Protein AF-A0A1T1BR59-F1 (afdb_monomer)

Secondary structure (DSSP, 8-state):
---------------------------TT----------EESSHHHHHHHHHHHHHHHHHHHHHHHHHHHHHHHHH-S-S-SS---HHHHHHHHHHHHHHHHHHHHHHHHHHHHHHHHHT--BHHHHHHHHHHHHHH-HHHHHHHHHHTTTTEEE-TTT--EEESS-TTGGGTSBTTSEEEETTEEEEHHHHTTS--S--SEEEEEEEEEEEEEEETTEEEEEEEEEEEEE-TT--EEEEEEEEEEEEE--TT-S--EE--EEEEEPTT-EEEEEETTS-TTS--SEEEE---EEESEEEEEEEEESS-EEEEEEEEEEEEEEEETTEEEEEEEEEEEE-

Foldseek 3Di:
DDDDDDDDDDDDDDDDDDDDDDDDDPDVPPPPPPPQDAAAAQAVVRLLVVLVVLVVLLVVQQVVLLVVLVVVLVVLALPADQDCPDPVSVVVVVVQQLVSLLSSLVSSLVSLVVSCVVVVHDFPLSLLSNLLSCLSHPPVVSVVSCVLQVVQWDADPAQLGIDGPAASSSSSRQTSVQWHHYSNDIDNPVPPVVDDDFDFQWDHWPQKDKHWQWDDAFKTKMKIKTWIWGAHRVRQIKIKIKIKMAMWGGDPPDSRIHQAKKWKFWDPQFWWAKDAPPDDLPDGGPDIDHDDTDITRMDMDMDDIGSGDIHTFWTWTFIKIWDRGSSHIDIDTGTDTDGD

pLDDT: mean 80.27, std 20.24, range [25.56, 98.06]

Solvent-accessible surface area (backbone atoms only — not comparable to full-atom values): 19160 Å² total; per-residue (Å²): 137,82,91,80,83,90,82,91,87,76,87,84,81,83,74,88,77,86,84,80,88,83,84,90,75,92,58,99,76,69,75,69,84,65,71,84,56,62,52,75,23,85,35,71,67,59,41,52,55,49,39,53,50,53,54,49,54,52,51,53,50,52,49,52,48,50,51,56,46,51,56,54,38,60,74,58,39,85,74,43,79,77,69,89,84,49,73,68,59,49,53,54,50,54,51,29,32,50,51,39,50,25,53,52,29,50,50,49,44,51,52,53,53,50,50,28,59,75,67,66,41,61,22,39,36,56,50,28,53,43,33,44,28,20,52,59,66,40,50,67,61,22,50,53,53,48,63,75,41,44,93,52,43,42,66,42,89,88,68,41,42,54,37,51,78,52,52,76,62,62,22,58,55,22,18,79,86,48,35,28,28,46,64,88,39,79,45,51,62,90,74,48,81,85,62,90,78,88,67,50,57,67,70,41,79,45,66,73,46,67,51,80,61,41,65,48,92,40,38,38,34,32,38,36,31,27,28,38,37,27,27,45,94,88,60,51,61,33,29,30,41,37,23,35,38,37,31,32,38,40,53,86,90,55,76,58,40,28,82,29,67,31,41,39,48,47,45,90,87,19,25,42,25,27,33,51,84,88,61,69,97,82,61,80,56,79,45,71,45,53,55,60,57,45,72,38,40,57,41,74,36,74,45,78,80,33,74,67,73,60,33,60,46,28,36,34,43,36,36,39,41,37,35,63,34,56,18,35,67,47,66,34,80,33,83,46,76,52,76,103

Structure (mmCIF, N/CA/C/O backbone):
data_AF-A0A1T1BR59-F1
#
_entry.id   AF-A0A1T1BR59-F1
#
loop_
_atom_site.group_PDB
_atom_site.id
_atom_site.type_symbol
_atom_site.label_atom_id
_atom_site.label_alt_id
_atom_site.label_comp_id
_atom_site.label_asym_id
_atom_site.label_entity_id
_atom_site.label_seq_id
_atom_site.pdbx_PDB_ins_code
_atom_site.Cartn_x
_atom_site.Cartn_y
_atom_site.Cartn_z
_atom_site.occupancy
_atom_site.B_iso_or_equiv
_atom_site.auth_seq_id
_atom_site.auth_comp_id
_atom_site.auth_asym_id
_atom_site.auth_atom_id
_atom_site.pdbx_PDB_model_num
ATOM 1 N N . MET A 1 1 ? 18.717 69.150 10.159 1.00 39.97 1 MET A N 1
ATOM 2 C CA . MET A 1 1 ? 19.453 68.156 9.345 1.00 39.97 1 MET A CA 1
ATOM 3 C C . MET A 1 1 ? 18.678 66.847 9.413 1.00 39.97 1 MET A C 1
ATOM 5 O O . MET A 1 1 ? 18.430 66.369 10.510 1.00 39.97 1 MET A O 1
ATOM 9 N N . LYS A 1 2 ? 18.131 66.388 8.283 1.00 33.19 2 LYS A N 1
ATOM 10 C CA . LYS A 1 2 ? 17.079 65.360 8.214 1.00 33.19 2 LYS A CA 1
ATOM 11 C C . LYS A 1 2 ? 17.674 63.948 8.140 1.00 33.19 2 LYS A C 1
ATOM 13 O O . LYS A 1 2 ? 18.582 63.715 7.349 1.00 33.19 2 LYS A O 1
ATOM 18 N N . MET A 1 3 ? 17.110 63.028 8.926 1.00 35.44 3 MET A N 1
ATOM 19 C CA . MET A 1 3 ? 17.320 61.579 8.827 1.00 35.44 3 MET A CA 1
ATOM 20 C C . MET A 1 3 ? 17.025 61.067 7.408 1.00 35.44 3 MET A C 1
ATOM 22 O O . MET A 1 3 ? 15.999 61.420 6.825 1.00 35.44 3 MET A O 1
ATOM 26 N N . LYS A 1 4 ? 17.872 60.166 6.897 1.00 35.19 4 LYS A N 1
ATOM 27 C CA . LYS A 1 4 ? 17.533 59.241 5.809 1.00 35.19 4 LYS A CA 1
ATOM 28 C C . LYS A 1 4 ? 17.710 57.810 6.322 1.00 35.19 4 LYS A C 1
ATOM 30 O O . LYS A 1 4 ? 18.756 57.460 6.854 1.00 35.19 4 LYS A O 1
ATOM 35 N N . LYS A 1 5 ? 16.629 57.040 6.219 1.00 36.94 5 LYS A N 1
ATOM 36 C CA . LYS A 1 5 ? 16.535 55.600 6.488 1.00 36.94 5 LYS A CA 1
ATOM 37 C C . LYS A 1 5 ? 17.082 54.800 5.291 1.00 36.94 5 LYS A C 1
ATOM 39 O O . LYS A 1 5 ? 17.192 55.377 4.210 1.00 36.94 5 LYS A O 1
ATOM 44 N N . ILE A 1 6 ? 17.208 53.474 5.505 1.00 45.09 6 ILE A N 1
ATOM 45 C CA . ILE A 1 6 ? 17.083 52.363 4.522 1.00 45.09 6 ILE A CA 1
ATOM 46 C C . ILE A 1 6 ? 18.374 51.993 3.749 1.00 45.09 6 ILE A C 1
ATOM 48 O O . ILE A 1 6 ? 19.018 52.880 3.212 1.00 45.09 6 ILE A O 1
ATOM 52 N N . TYR A 1 7 ? 18.827 50.732 3.601 1.00 37.78 7 TYR A N 1
ATOM 53 C CA . TYR A 1 7 ? 18.413 49.380 4.044 1.00 37.78 7 TYR A CA 1
ATOM 54 C C . TYR A 1 7 ? 19.692 48.539 4.265 1.00 37.78 7 TYR A C 1
ATOM 56 O O . TYR A 1 7 ? 20.631 48.633 3.477 1.00 37.78 7 TYR A O 1
ATOM 64 N N . PHE A 1 8 ? 19.721 47.704 5.309 1.00 34.00 8 PHE A N 1
ATOM 65 C CA . PHE A 1 8 ? 20.799 46.743 5.564 1.00 34.00 8 PHE A CA 1
ATOM 66 C C . PHE A 1 8 ? 20.474 45.431 4.838 1.00 34.00 8 PHE A C 1
ATOM 68 O O . PHE A 1 8 ? 19.495 44.760 5.160 1.00 34.00 8 PHE A O 1
ATOM 75 N N . LEU A 1 9 ? 21.287 45.100 3.839 1.00 37.78 9 LEU A N 1
ATOM 76 C CA . LEU A 1 9 ? 21.326 43.808 3.167 1.00 37.78 9 LEU A CA 1
ATOM 77 C C . LEU A 1 9 ? 22.326 42.937 3.941 1.00 37.78 9 LEU A C 1
ATOM 79 O O . LEU A 1 9 ? 23.514 43.249 3.956 1.00 37.78 9 LEU A O 1
ATOM 83 N N . ALA A 1 10 ? 21.869 41.870 4.593 1.00 38.62 10 ALA A N 1
ATOM 84 C CA . ALA A 1 10 ? 22.762 40.849 5.135 1.00 38.62 10 ALA A CA 1
ATOM 85 C C . ALA A 1 10 ? 22.133 39.466 4.948 1.00 38.62 10 ALA A C 1
ATOM 87 O O . ALA A 1 10 ? 21.192 39.073 5.633 1.00 38.62 10 ALA A O 1
ATOM 88 N N . ILE A 1 11 ? 22.672 38.774 3.950 1.00 39.88 11 ILE A N 1
ATOM 89 C CA . ILE A 1 11 ? 22.454 37.373 3.613 1.00 39.88 11 ILE A CA 1
ATOM 90 C C . ILE A 1 11 ? 22.945 36.526 4.792 1.00 39.88 11 ILE A C 1
ATOM 92 O O . ILE A 1 11 ? 24.128 36.553 5.131 1.00 39.88 11 ILE A O 1
ATOM 96 N N . LEU A 1 12 ? 22.034 35.786 5.425 1.00 33.47 12 LEU A N 1
ATOM 97 C CA . LEU A 1 12 ? 22.367 34.821 6.467 1.00 33.47 12 LEU A CA 1
ATOM 98 C C . LEU A 1 12 ? 22.807 33.505 5.801 1.00 33.47 12 LEU A C 1
ATOM 100 O O . LEU A 1 12 ? 21.988 32.657 5.455 1.00 33.47 12 LEU A O 1
ATOM 104 N N . CYS A 1 13 ? 24.115 33.343 5.609 1.00 33.88 13 CYS A N 1
ATOM 105 C CA . CYS A 1 13 ? 24.731 32.038 5.383 1.00 33.88 13 CYS A CA 1
ATOM 106 C C . CYS A 1 13 ? 24.831 31.310 6.731 1.00 33.88 13 CYS A C 1
ATOM 108 O O . CYS A 1 13 ? 25.725 31.607 7.521 1.00 33.88 13 CYS A O 1
ATOM 110 N N . ILE A 1 14 ? 23.940 30.352 7.002 1.00 39.75 14 ILE A N 1
ATOM 111 C CA . ILE A 1 14 ? 24.142 29.397 8.101 1.00 39.75 14 ILE A CA 1
ATOM 112 C C . ILE A 1 14 ? 24.992 28.248 7.562 1.00 39.75 14 ILE A C 1
ATOM 114 O O . ILE A 1 14 ? 24.507 27.345 6.883 1.00 39.75 14 ILE A O 1
ATOM 118 N N . VAL A 1 15 ? 26.286 28.321 7.861 1.00 32.81 15 VAL A N 1
ATOM 119 C CA . VAL A 1 15 ? 27.227 27.206 7.759 1.00 32.81 15 VAL A CA 1
ATOM 120 C C . VAL A 1 15 ? 27.011 26.307 8.975 1.00 32.81 15 VAL A C 1
ATOM 122 O O . VAL A 1 15 ? 27.141 26.752 10.113 1.00 32.81 15 VAL A O 1
ATOM 125 N N . PHE A 1 16 ? 26.695 25.036 8.728 1.00 32.84 16 PHE A N 1
ATOM 126 C CA . PHE A 1 16 ? 26.736 23.976 9.730 1.00 32.84 16 PHE A CA 1
ATOM 127 C C . PHE A 1 16 ? 28.189 23.737 10.155 1.00 32.84 16 PHE A C 1
ATOM 129 O O . PHE A 1 16 ? 28.946 23.052 9.466 1.00 32.84 16 PHE A O 1
ATOM 136 N N . THR A 1 17 ? 28.592 24.293 11.296 1.00 34.34 17 THR A N 1
ATOM 137 C CA . THR A 1 17 ? 29.817 23.872 11.977 1.00 34.34 17 THR A CA 1
ATOM 138 C C . THR A 1 17 ? 29.525 22.677 12.873 1.00 34.34 17 THR A C 1
ATOM 140 O O . THR A 1 17 ? 28.825 22.776 13.878 1.00 34.34 17 THR A O 1
ATOM 143 N N . SER A 1 18 ? 30.099 21.555 12.451 1.00 26.77 18 SER A N 1
ATOM 144 C CA . SER A 1 18 ? 30.461 20.371 13.222 1.00 26.77 18 SER A CA 1
ATOM 145 C C . SER A 1 18 ? 30.871 20.682 14.671 1.00 26.77 18 SER A C 1
ATOM 147 O O . SER A 1 18 ? 31.818 21.436 14.892 1.00 26.77 18 SER A O 1
ATOM 149 N N . CYS A 1 19 ? 30.214 20.033 15.635 1.00 31.27 19 CYS A N 1
ATOM 150 C CA . CYS A 1 19 ? 30.798 19.723 16.937 1.00 31.27 19 CYS A CA 1
ATOM 151 C C . CYS A 1 19 ? 30.989 18.206 17.000 1.00 31.27 19 CYS A C 1
ATOM 153 O O . CYS A 1 19 ? 30.027 17.439 16.983 1.00 31.27 19 CYS A O 1
ATOM 155 N N . SER A 1 20 ? 32.251 17.791 17.013 1.00 33.50 20 SER A N 1
ATOM 156 C CA . SER A 1 20 ? 32.693 16.414 17.189 1.00 33.50 20 SER A CA 1
ATOM 157 C C . SER A 1 20 ? 33.068 16.150 18.649 1.00 33.50 20 SER A C 1
ATOM 159 O O . SER A 1 20 ? 33.779 16.983 19.213 1.00 33.50 20 SER A O 1
ATOM 161 N N . LYS A 1 21 ? 32.743 14.933 19.124 1.00 29.81 21 LYS A N 1
ATOM 162 C CA . LYS A 1 21 ? 33.269 14.210 20.309 1.00 29.81 21 LYS A CA 1
ATOM 163 C C . LYS A 1 21 ? 32.813 14.721 21.676 1.00 29.81 21 LYS A C 1
ATOM 165 O O . LYS A 1 21 ? 32.764 15.919 21.895 1.00 29.81 21 LYS A O 1
ATOM 170 N N . ASP A 1 22 ? 32.548 13.901 22.682 1.00 26.69 22 ASP A N 1
ATOM 171 C CA . ASP A 1 22 ? 32.377 12.454 22.862 1.00 26.69 22 ASP A CA 1
ATOM 172 C C . ASP A 1 22 ? 31.652 12.361 24.217 1.00 26.69 22 ASP A C 1
ATOM 174 O O . ASP A 1 22 ? 32.077 13.019 25.160 1.00 26.69 22 ASP A O 1
ATOM 178 N N . ASP A 1 23 ? 30.591 11.566 24.324 1.00 25.56 23 ASP A N 1
ATOM 179 C CA . ASP A 1 23 ? 30.294 10.846 25.565 1.00 25.56 23 ASP A CA 1
ATOM 180 C C . ASP A 1 23 ? 29.610 9.539 25.178 1.00 25.56 23 ASP A C 1
ATOM 182 O O . ASP A 1 23 ? 28.406 9.417 24.947 1.00 25.56 23 ASP A O 1
ATOM 186 N N . SER A 1 24 ? 30.474 8.552 24.996 1.00 32.16 24 SER A N 1
ATOM 187 C CA . SER A 1 24 ? 30.145 7.167 24.753 1.00 32.16 24 SER A CA 1
ATOM 188 C C . SER A 1 24 ? 29.432 6.566 25.965 1.00 32.16 24 SER A C 1
ATOM 190 O O . SER A 1 24 ? 30.063 6.234 26.966 1.00 32.16 24 SER A O 1
ATOM 192 N N . SER A 1 25 ? 28.137 6.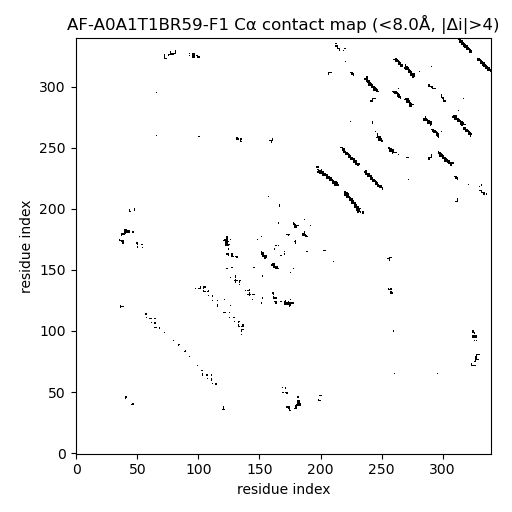307 25.822 1.00 26.69 25 SER A N 1
ATOM 193 C CA . SER A 1 25 ? 27.535 5.075 26.337 1.00 26.69 25 SER A CA 1
ATOM 194 C C . SER A 1 25 ? 26.520 4.572 25.311 1.00 26.69 25 SER A C 1
ATOM 196 O O . SER A 1 25 ? 25.348 4.931 25.299 1.00 26.69 25 SER A O 1
ATOM 198 N N . ASN A 1 26 ? 27.020 3.767 24.372 1.00 34.09 26 ASN A N 1
ATOM 199 C CA . ASN A 1 26 ? 26.175 2.939 23.524 1.00 34.09 26 ASN A CA 1
ATOM 200 C C . ASN A 1 26 ? 25.602 1.819 24.392 1.00 34.09 26 ASN A C 1
ATOM 202 O O . ASN A 1 26 ? 26.231 0.773 24.547 1.00 34.09 26 ASN A O 1
ATOM 206 N N . ASP A 1 27 ? 24.416 2.048 24.943 1.00 26.33 27 ASP A N 1
ATOM 207 C CA . ASP A 1 27 ? 23.541 0.974 25.394 1.00 26.33 27 ASP A CA 1
ATOM 208 C C . ASP A 1 27 ? 22.508 0.708 24.279 1.00 26.33 27 ASP A C 1
ATOM 210 O O . ASP A 1 27 ? 21.669 1.573 24.003 1.00 26.33 27 ASP A O 1
ATOM 214 N N . PRO A 1 28 ? 22.554 -0.443 23.580 1.00 33.72 28 PRO A N 1
ATOM 215 C CA . PRO A 1 28 ? 21.648 -0.740 22.467 1.00 33.72 28 PRO A CA 1
ATOM 216 C C . PRO A 1 28 ? 20.185 -0.963 22.899 1.00 33.72 28 PRO A C 1
ATOM 218 O O . PRO A 1 28 ? 19.342 -1.230 22.047 1.00 33.72 28 PRO A O 1
ATOM 221 N N . ASN A 1 29 ? 19.865 -0.821 24.191 1.00 33.88 29 ASN A N 1
ATOM 222 C CA . ASN A 1 29 ? 18.525 -1.006 24.757 1.00 33.88 29 ASN A CA 1
ATOM 223 C C . ASN A 1 29 ? 17.848 0.276 25.263 1.00 33.88 29 ASN A C 1
ATOM 225 O O . ASN A 1 29 ? 16.783 0.210 25.879 1.00 33.88 29 ASN A O 1
ATOM 229 N N . SER A 1 30 ? 18.404 1.455 24.994 1.00 30.61 30 SER A N 1
ATOM 230 C CA . SER A 1 30 ? 17.771 2.711 25.398 1.00 30.61 30 SER A CA 1
ATOM 231 C C . SER A 1 30 ? 16.660 3.123 24.418 1.00 30.61 30 SER A C 1
ATOM 233 O O . SER A 1 30 ? 16.788 4.096 23.674 1.00 30.61 30 SER A O 1
ATOM 235 N N . ILE A 1 31 ? 15.524 2.419 24.464 1.00 39.66 31 ILE A N 1
ATOM 236 C CA . ILE A 1 31 ? 14.227 3.067 24.236 1.00 39.66 31 ILE A CA 1
ATOM 237 C C . ILE A 1 31 ? 14.141 4.130 25.333 1.00 39.66 31 ILE A C 1
ATOM 239 O O . ILE A 1 31 ? 13.868 3.817 26.493 1.00 39.66 31 ILE A O 1
ATOM 243 N N . THR A 1 32 ? 14.471 5.380 25.010 1.00 38.81 32 THR A N 1
ATOM 244 C CA . THR A 1 32 ? 14.202 6.498 25.912 1.00 38.81 32 THR A CA 1
ATOM 245 C C . THR A 1 32 ? 12.733 6.414 26.298 1.00 38.81 32 THR A C 1
ATOM 247 O O . THR A 1 32 ? 11.871 6.430 25.422 1.00 38.81 32 THR A O 1
ATOM 250 N N . LYS A 1 33 ? 12.476 6.272 27.604 1.00 36.25 33 LYS A N 1
ATOM 251 C CA . LYS A 1 33 ? 11.167 6.279 28.275 1.00 36.25 33 LYS A CA 1
ATOM 252 C C . LYS A 1 33 ? 10.436 7.622 28.097 1.00 36.25 33 LYS A C 1
ATOM 254 O O . LYS A 1 33 ? 9.981 8.217 29.069 1.00 36.25 33 LYS A O 1
ATOM 259 N N . GLU A 1 34 ? 10.337 8.133 26.877 1.00 42.50 34 GLU A N 1
ATOM 260 C CA . GLU A 1 34 ? 9.183 8.943 26.529 1.00 42.50 34 GLU A CA 1
ATOM 261 C C . GLU A 1 34 ? 8.006 7.980 26.619 1.00 42.50 34 GLU A C 1
ATOM 263 O O . GLU A 1 34 ? 7.987 6.971 25.914 1.00 42.50 34 GLU A O 1
ATOM 268 N N . GLU A 1 35 ? 7.114 8.216 27.582 1.00 48.94 35 GLU A N 1
ATOM 269 C CA . GLU A 1 35 ? 5.893 7.438 27.786 1.00 48.94 35 GLU A CA 1
ATOM 270 C C . GLU A 1 35 ? 5.331 7.023 26.428 1.00 48.94 35 GLU A C 1
ATOM 272 O O . GLU A 1 35 ? 5.176 7.874 25.549 1.00 48.94 35 GLU A O 1
ATOM 277 N N . ILE A 1 36 ? 5.095 5.726 26.225 1.00 69.06 36 ILE A N 1
ATOM 278 C CA . ILE A 1 36 ? 4.510 5.219 24.986 1.00 69.06 36 ILE A CA 1
ATOM 279 C C . ILE A 1 36 ? 3.139 5.875 24.876 1.00 69.06 36 ILE A C 1
ATOM 281 O O . ILE A 1 36 ? 2.180 5.445 25.510 1.00 69.06 36 ILE A O 1
ATOM 285 N N . LYS A 1 37 ? 3.076 6.990 24.144 1.00 85.75 37 LYS A N 1
ATOM 286 C CA . LYS A 1 37 ? 1.891 7.840 24.087 1.00 85.75 37 LYS A CA 1
ATOM 287 C C . LYS A 1 37 ? 0.738 6.998 23.570 1.00 85.75 37 LYS A C 1
ATOM 289 O O . LYS A 1 37 ? 0.888 6.280 22.583 1.00 85.75 37 LYS A O 1
ATOM 294 N N . LEU A 1 38 ? -0.402 7.087 24.245 1.00 89.00 38 LEU A N 1
ATOM 295 C CA . LEU A 1 38 ? -1.650 6.485 23.800 1.00 89.00 38 LEU A CA 1
ATOM 296 C C . LEU A 1 38 ? -2.557 7.592 23.293 1.00 89.00 38 LEU A C 1
ATOM 298 O O . LEU A 1 38 ? -2.748 8.602 23.973 1.00 89.00 38 LEU A O 1
ATOM 302 N N . PHE A 1 39 ? -3.165 7.382 22.129 1.00 91.62 39 PHE A N 1
ATOM 303 C CA . PHE A 1 39 ? -4.329 8.181 21.797 1.00 91.62 39 PHE A CA 1
ATOM 304 C C . PHE A 1 39 ? -5.466 7.866 22.770 1.00 91.62 39 PHE A C 1
ATOM 306 O O . PHE A 1 39 ? -5.697 6.711 23.138 1.00 91.62 39 PHE A O 1
ATOM 313 N N . ASN A 1 40 ? -6.161 8.923 23.177 1.00 92.25 40 ASN A N 1
ATOM 314 C CA . ASN A 1 40 ? -7.326 8.862 24.039 1.00 92.25 40 ASN A CA 1
ATOM 315 C C . ASN A 1 40 ? -8.485 9.568 23.344 1.00 92.25 40 ASN A C 1
ATOM 317 O O . ASN A 1 40 ? -8.426 10.774 23.099 1.00 92.25 40 ASN A O 1
ATOM 321 N N . PHE A 1 41 ? -9.519 8.800 23.020 1.00 92.12 41 PHE A N 1
ATOM 322 C CA . PHE A 1 41 ? -10.692 9.277 22.313 1.00 92.12 41 PHE A CA 1
ATOM 323 C C . PHE A 1 41 ? -11.898 9.338 23.252 1.00 92.12 41 PHE A C 1
ATOM 325 O O . PHE A 1 41 ? -12.174 8.369 23.962 1.00 92.12 41 PHE A O 1
ATOM 332 N N . PRO A 1 42 ? -12.663 10.441 23.242 1.00 90.38 42 PRO A N 1
ATOM 333 C CA . PRO A 1 42 ? -13.871 10.559 24.052 1.00 90.38 42 PRO A CA 1
ATOM 334 C C . PRO A 1 42 ? -15.029 9.693 23.533 1.00 90.38 42 PRO A C 1
ATOM 336 O O . PRO A 1 42 ? -15.991 9.507 24.264 1.00 90.38 42 PRO A O 1
ATOM 339 N N . SER A 1 43 ? -14.954 9.198 22.293 1.00 85.12 43 SER A N 1
ATOM 340 C CA . SER A 1 43 ? -15.942 8.316 21.662 1.00 85.12 43 SER A CA 1
ATOM 341 C C . SER A 1 43 ? -15.332 7.587 20.459 1.00 85.12 43 SER A C 1
ATOM 343 O O . SER A 1 43 ? -14.291 7.999 19.936 1.00 85.12 43 SER A O 1
ATOM 345 N N . GLU A 1 44 ? -15.999 6.535 19.976 1.00 82.50 44 GLU A N 1
ATOM 346 C CA . GLU A 1 44 ? -15.632 5.861 18.719 1.00 82.50 44 GLU A CA 1
ATOM 347 C C . GLU A 1 44 ? -15.748 6.781 17.492 1.00 82.50 44 GLU A C 1
ATOM 349 O O . GLU A 1 44 ? -14.945 6.694 16.568 1.00 82.50 44 GLU A O 1
ATOM 354 N N . GLU A 1 45 ? -16.695 7.721 17.489 1.00 82.00 45 GLU A N 1
ATOM 355 C CA . GLU A 1 45 ? -16.848 8.679 16.388 1.00 82.00 45 GLU A CA 1
ATOM 356 C C . GLU A 1 45 ? -15.604 9.569 16.245 1.00 82.00 45 GLU A C 1
ATOM 358 O O . GLU A 1 45 ? -15.062 9.718 15.150 1.00 82.00 45 GLU A O 1
ATOM 363 N N . LYS A 1 46 ? -15.088 10.102 17.362 1.00 87.69 46 LYS A N 1
ATOM 364 C CA . LYS A 1 46 ? -13.852 10.903 17.357 1.00 87.69 46 LYS A CA 1
ATOM 365 C C . LYS A 1 46 ? -12.617 10.087 17.004 1.00 87.69 46 LYS A C 1
ATOM 367 O O . LYS A 1 46 ? -11.666 10.627 16.440 1.00 87.69 46 LYS A O 1
ATOM 372 N N . MET A 1 47 ? -12.636 8.797 17.312 1.00 89.06 47 MET A N 1
ATOM 373 C CA . MET A 1 47 ? -11.609 7.867 16.871 1.00 89.06 47 MET A CA 1
ATOM 374 C C . MET A 1 47 ? -11.620 7.707 15.341 1.00 89.06 47 MET A C 1
ATOM 376 O O . MET A 1 47 ? -10.571 7.851 14.715 1.00 89.06 47 MET A O 1
ATOM 380 N N . GLU A 1 48 ? -12.784 7.465 14.731 1.00 85.00 48 GLU A N 1
ATOM 381 C CA . GLU A 1 48 ? -12.919 7.340 13.271 1.00 85.00 48 GLU A CA 1
ATOM 382 C C . GLU A 1 48 ? -12.553 8.638 12.537 1.00 85.00 48 GLU A C 1
ATOM 384 O O . GLU A 1 48 ? -11.816 8.589 11.551 1.00 85.00 48 GLU A O 1
ATOM 389 N N . GLU A 1 49 ? -12.975 9.803 13.047 1.00 88.12 49 GLU A N 1
ATOM 390 C CA . GLU A 1 49 ? -12.550 11.107 12.510 1.00 88.12 49 GLU A CA 1
ATOM 391 C C . GLU A 1 49 ? -11.017 11.232 12.484 1.00 88.12 49 GLU A C 1
ATOM 393 O O . GLU A 1 49 ? -10.440 11.655 11.480 1.00 88.12 49 GLU A O 1
ATOM 398 N N . LYS A 1 50 ? -10.338 10.814 13.563 1.00 93.50 50 LYS A N 1
ATOM 399 C CA . LYS A 1 50 ? -8.873 10.870 13.639 1.00 93.50 50 LYS A CA 1
ATOM 400 C C . LYS A 1 50 ? -8.197 9.869 12.705 1.00 93.50 50 LYS A C 1
ATOM 402 O O . LYS A 1 50 ? -7.152 10.178 12.135 1.00 93.50 50 LYS A O 1
ATOM 407 N N . ILE A 1 51 ? -8.774 8.680 12.530 1.00 92.06 51 ILE A N 1
ATOM 408 C CA . ILE A 1 51 ? -8.299 7.700 11.546 1.00 92.06 51 ILE A CA 1
ATOM 409 C C . ILE A 1 51 ? -8.355 8.303 10.135 1.00 92.06 51 ILE A C 1
ATOM 411 O O . ILE A 1 51 ? -7.367 8.221 9.402 1.00 92.06 51 ILE A O 1
ATOM 415 N N . ASP A 1 52 ? -9.474 8.930 9.760 1.00 89.00 52 ASP A N 1
ATOM 416 C CA . ASP A 1 52 ? -9.643 9.562 8.446 1.00 89.00 52 ASP A CA 1
ATOM 417 C C . ASP A 1 52 ? -8.673 10.729 8.230 1.00 89.00 52 ASP A C 1
ATOM 419 O O . ASP A 1 52 ? -8.072 10.838 7.155 1.00 89.00 52 ASP A O 1
ATOM 423 N N . GLU A 1 53 ? -8.456 11.553 9.257 1.00 94.88 53 GLU A N 1
ATOM 424 C CA . GLU A 1 53 ? -7.450 12.618 9.246 1.00 94.88 53 GLU A CA 1
ATOM 425 C C . GLU A 1 53 ? -6.048 12.050 8.963 1.00 94.88 53 GLU A C 1
ATOM 427 O O . GLU A 1 53 ? -5.384 12.471 8.015 1.00 94.88 53 GLU A O 1
ATOM 432 N N . ILE A 1 54 ? -5.612 11.039 9.727 1.00 95.75 54 ILE A N 1
ATOM 433 C CA . ILE A 1 54 ? -4.278 10.438 9.572 1.00 95.75 54 ILE A CA 1
ATOM 434 C C . ILE A 1 54 ? -4.119 9.796 8.188 1.00 95.75 54 ILE A C 1
ATOM 436 O O . ILE A 1 54 ? -3.083 9.970 7.546 1.00 95.75 54 ILE A O 1
ATOM 440 N N . ILE A 1 55 ? -5.124 9.064 7.702 1.00 92.88 55 ILE A N 1
ATOM 441 C CA . ILE A 1 55 ? -5.082 8.438 6.372 1.00 92.88 55 ILE A CA 1
ATOM 442 C C . ILE A 1 55 ? -4.964 9.500 5.274 1.00 92.88 55 ILE A C 1
ATOM 444 O O . ILE A 1 55 ? -4.183 9.319 4.335 1.00 92.88 55 ILE A O 1
ATOM 448 N N . THR A 1 56 ? -5.698 10.606 5.404 1.00 94.00 56 THR A N 1
ATOM 449 C CA . THR A 1 56 ? -5.653 11.722 4.452 1.00 94.00 56 THR A CA 1
ATOM 450 C C . THR A 1 56 ? -4.260 12.346 4.423 1.00 94.00 56 THR A C 1
ATOM 452 O O . THR A 1 56 ? -3.638 12.376 3.361 1.00 94.00 56 THR A O 1
ATOM 455 N N . LEU A 1 57 ? -3.705 12.701 5.588 1.00 96.31 57 LEU A N 1
ATOM 456 C CA . LEU A 1 57 ? -2.351 13.257 5.706 1.00 96.31 57 LEU A CA 1
ATOM 457 C C . LEU A 1 57 ? -1.281 12.315 5.131 1.00 96.31 57 LEU A C 1
ATOM 459 O O . LEU A 1 57 ? -0.377 12.749 4.414 1.00 96.31 57 LEU A O 1
ATOM 463 N N . LYS A 1 58 ? -1.382 11.005 5.399 1.00 95.12 58 LYS A N 1
ATOM 464 C CA . LYS A 1 58 ? -0.476 9.996 4.820 1.00 95.12 58 LYS A CA 1
ATOM 465 C C . LYS A 1 58 ? -0.562 9.969 3.297 1.00 95.12 58 LYS A C 1
ATOM 467 O O . LYS A 1 58 ? 0.470 9.906 2.630 1.00 95.12 58 LYS A O 1
ATOM 472 N N . SER A 1 59 ? -1.778 9.993 2.754 1.00 91.75 59 SER A N 1
ATOM 473 C CA . SER A 1 59 ? -2.011 9.977 1.311 1.00 91.75 59 SER A CA 1
ATOM 474 C C . SER A 1 59 ? -1.437 11.226 0.643 1.00 91.75 59 SER A C 1
ATOM 476 O O . SER A 1 59 ? -0.690 11.105 -0.325 1.00 91.75 59 SER A O 1
ATOM 478 N N . GLU A 1 60 ? -1.716 12.412 1.183 1.00 94.81 60 GLU A N 1
ATOM 479 C CA . GLU A 1 60 ? -1.209 13.688 0.664 1.00 94.81 60 GLU A CA 1
ATOM 480 C C . GLU A 1 60 ? 0.321 13.730 0.656 1.00 94.81 60 GLU A C 1
ATOM 482 O O . GLU A 1 60 ? 0.936 14.003 -0.377 1.00 94.81 60 GLU A O 1
ATOM 487 N N . ARG A 1 61 ? 0.960 13.360 1.771 1.00 95.25 61 ARG A N 1
ATOM 488 C CA . ARG A 1 61 ? 2.424 13.318 1.853 1.00 95.25 61 ARG A CA 1
ATOM 489 C C . ARG A 1 61 ? 3.027 12.285 0.892 1.00 95.25 61 ARG A C 1
ATOM 491 O O . ARG A 1 61 ? 4.019 12.582 0.226 1.00 95.25 61 ARG A O 1
ATOM 498 N N . LYS A 1 62 ? 2.416 11.098 0.747 1.00 93.62 62 LYS A N 1
ATOM 499 C CA . LYS A 1 62 ? 2.851 10.077 -0.230 1.00 93.62 62 LYS A CA 1
ATOM 500 C C . LYS A 1 62 ? 2.749 10.596 -1.667 1.00 93.62 62 LYS A C 1
ATOM 502 O O . LYS A 1 62 ? 3.643 10.314 -2.463 1.00 93.62 62 LYS A O 1
ATOM 507 N N . GLN A 1 63 ? 1.711 11.371 -1.990 1.00 93.06 63 GLN A N 1
ATOM 508 C CA . GLN A 1 63 ? 1.560 12.006 -3.303 1.00 93.06 63 GLN A CA 1
ATOM 509 C C . GLN A 1 63 ? 2.629 13.073 -3.557 1.00 93.06 63 GLN A C 1
ATOM 511 O O . GLN A 1 63 ? 3.211 13.087 -4.636 1.00 93.06 63 GLN A O 1
ATOM 516 N N . ILE A 1 64 ? 2.962 13.901 -2.562 1.00 94.62 64 ILE A N 1
ATOM 517 C CA . ILE A 1 64 ? 4.048 14.891 -2.677 1.00 94.62 64 ILE A CA 1
ATOM 518 C C . ILE A 1 64 ? 5.394 14.197 -2.927 1.00 94.62 64 ILE A C 1
ATOM 520 O O . ILE A 1 64 ? 6.132 14.579 -3.836 1.00 94.62 64 ILE A O 1
ATOM 524 N N . VAL A 1 65 ? 5.709 13.142 -2.163 1.00 95.75 65 VAL A N 1
ATOM 525 C CA . VAL A 1 65 ? 6.942 12.359 -2.358 1.00 95.75 65 VAL A CA 1
ATOM 526 C C . VAL A 1 65 ? 6.985 11.742 -3.755 1.00 95.75 65 VAL A C 1
ATOM 528 O O . VAL A 1 65 ? 8.013 11.814 -4.427 1.00 95.75 65 VAL A O 1
ATOM 531 N N . LEU A 1 66 ? 5.875 11.154 -4.205 1.00 93.75 66 LEU A N 1
ATOM 532 C CA . LEU A 1 66 ? 5.760 10.554 -5.531 1.00 93.75 66 LEU A CA 1
ATOM 533 C C . LEU A 1 66 ? 5.937 11.586 -6.649 1.00 93.75 66 LEU A C 1
ATOM 535 O O . LEU A 1 66 ? 6.667 11.324 -7.601 1.00 93.75 66 LEU A O 1
ATOM 539 N N . PHE A 1 67 ? 5.293 12.746 -6.530 1.00 92.75 67 PHE A N 1
ATOM 540 C CA . PHE A 1 67 ? 5.394 13.835 -7.494 1.00 92.75 67 PHE A CA 1
ATOM 541 C C . PHE A 1 67 ? 6.849 14.298 -7.644 1.00 92.75 67 PHE A C 1
ATOM 543 O O . PHE A 1 67 ? 7.409 14.210 -8.736 1.00 92.75 67 PHE A O 1
ATOM 550 N N . ASN A 1 68 ? 7.500 14.652 -6.532 1.00 93.44 68 ASN A N 1
ATOM 551 C CA . ASN A 1 68 ? 8.895 15.102 -6.526 1.00 93.44 68 ASN A CA 1
ATOM 552 C C . ASN A 1 68 ? 9.855 14.027 -7.061 1.00 93.44 68 ASN A C 1
ATOM 554 O O . ASN A 1 68 ? 10.820 14.326 -7.768 1.00 93.44 68 ASN A O 1
ATOM 558 N N . PHE A 1 69 ? 9.602 12.759 -6.722 1.00 93.94 69 PHE A N 1
ATOM 559 C CA . PHE A 1 69 ? 10.390 11.639 -7.224 1.00 93.94 69 PHE A CA 1
ATOM 560 C C . PHE A 1 69 ? 10.261 11.495 -8.743 1.00 93.94 69 PHE A C 1
ATOM 562 O O . PHE A 1 69 ? 11.276 11.403 -9.430 1.00 93.94 69 PHE A O 1
ATOM 569 N N . ASN A 1 70 ? 9.037 11.529 -9.271 1.00 90.12 70 ASN A N 1
ATOM 570 C CA . ASN A 1 70 ? 8.785 11.413 -10.705 1.00 90.12 70 ASN A CA 1
ATOM 571 C C . ASN A 1 70 ? 9.399 12.580 -11.490 1.00 90.12 70 ASN A C 1
ATOM 573 O O . ASN A 1 70 ? 9.994 12.346 -12.540 1.00 90.12 70 ASN A O 1
ATOM 577 N N . GLU A 1 71 ? 9.324 13.813 -10.976 1.00 89.00 71 GLU A N 1
ATOM 578 C CA . GLU A 1 71 ? 10.005 14.966 -11.583 1.00 89.00 71 GLU A CA 1
ATOM 579 C C . GLU A 1 71 ? 11.529 14.773 -11.611 1.00 89.00 71 GLU A C 1
ATOM 581 O O . GLU A 1 71 ? 12.178 14.986 -12.641 1.00 89.00 71 GLU A O 1
ATOM 586 N N . SER A 1 72 ? 12.109 14.297 -10.503 1.00 88.56 72 SER A N 1
ATOM 587 C CA . SER A 1 72 ? 13.542 14.004 -10.429 1.00 88.56 72 SER A CA 1
ATOM 588 C C . SER A 1 72 ? 13.958 12.897 -11.400 1.00 88.56 72 SER A C 1
ATOM 590 O O . SER A 1 72 ? 14.975 13.035 -12.080 1.00 88.56 72 SER A O 1
ATOM 592 N N . GLU A 1 73 ? 13.188 11.815 -11.518 1.00 88.06 73 GLU A N 1
ATOM 593 C CA . GLU A 1 73 ? 13.483 10.728 -12.456 1.00 88.06 73 GLU A CA 1
ATOM 594 C C . GLU A 1 73 ? 13.327 11.166 -13.916 1.00 88.06 73 GLU A C 1
ATOM 596 O O . GLU A 1 73 ? 14.191 10.854 -14.737 1.00 88.06 73 GLU A O 1
ATOM 601 N N . ALA A 1 74 ? 12.300 11.958 -14.239 1.00 83.44 74 ALA A N 1
ATOM 602 C CA . ALA A 1 74 ? 12.116 12.515 -15.577 1.00 83.44 74 ALA A CA 1
ATOM 603 C C . ALA A 1 74 ? 13.313 13.383 -16.003 1.00 83.44 74 ALA A C 1
ATOM 605 O O . ALA A 1 74 ? 13.789 13.268 -17.133 1.00 83.44 74 ALA A O 1
ATOM 606 N N . SER A 1 75 ? 13.864 14.185 -15.082 1.00 81.62 75 SER A N 1
ATOM 607 C CA . SER A 1 75 ? 15.037 15.033 -15.349 1.00 81.62 75 SER A CA 1
ATOM 608 C C . SER A 1 75 ? 16.318 14.249 -15.674 1.00 81.62 75 SER A C 1
ATOM 610 O O . SER A 1 75 ? 17.204 14.771 -16.351 1.00 81.62 75 SER A O 1
ATOM 612 N N . LYS A 1 76 ? 16.423 12.984 -15.238 1.00 80.38 76 LYS A N 1
ATOM 613 C CA . LYS A 1 76 ? 17.584 12.123 -15.526 1.00 80.38 76 LYS A CA 1
ATOM 614 C C . LYS A 1 76 ? 17.579 11.591 -16.960 1.00 80.38 76 LYS A C 1
ATOM 616 O O . LYS A 1 76 ? 18.638 11.194 -17.442 1.00 80.38 76 LYS A O 1
ATOM 621 N N . GLY A 1 77 ? 16.422 11.574 -17.631 1.00 65.38 77 GLY A N 1
ATOM 622 C CA . GLY A 1 77 ? 16.246 11.013 -18.973 1.00 65.38 77 GLY A CA 1
ATOM 623 C C . GLY A 1 77 ? 16.550 9.508 -19.075 1.00 65.38 77 GLY A C 1
ATOM 624 O O . GLY A 1 77 ? 16.953 8.852 -18.112 1.00 65.38 77 GLY A O 1
ATOM 625 N N . PHE A 1 78 ? 16.384 8.940 -20.273 1.00 66.56 78 PHE A N 1
ATOM 626 C CA . PHE A 1 78 ? 16.745 7.544 -20.563 1.00 66.56 78 PHE A CA 1
ATOM 627 C C . PHE A 1 78 ? 18.252 7.428 -20.816 1.00 66.56 78 PHE A C 1
ATOM 629 O O . PHE A 1 78 ? 18.717 7.436 -21.954 1.00 66.56 78 PHE A O 1
ATOM 636 N N . THR A 1 79 ? 19.032 7.381 -19.740 1.00 59.75 79 THR A N 1
ATOM 637 C CA . THR A 1 79 ? 20.504 7.421 -19.804 1.00 59.75 79 THR A CA 1
ATOM 638 C C . THR A 1 79 ? 21.164 6.044 -19.843 1.00 59.75 79 THR A C 1
ATOM 640 O O . THR A 1 79 ? 22.363 5.952 -20.114 1.00 59.75 79 THR A O 1
ATOM 643 N N . LEU A 1 80 ? 20.415 4.962 -19.606 1.00 60.16 80 LEU A N 1
ATOM 644 C CA . LEU A 1 80 ? 20.941 3.596 -19.594 1.00 60.16 80 LEU A CA 1
ATOM 645 C C . LEU A 1 80 ? 20.169 2.694 -20.561 1.00 60.16 80 LEU A C 1
ATOM 647 O O . LEU A 1 80 ? 18.942 2.634 -20.548 1.00 60.16 80 LEU A O 1
ATOM 651 N N . ASN A 1 81 ? 20.912 1.965 -21.397 1.00 56.19 81 ASN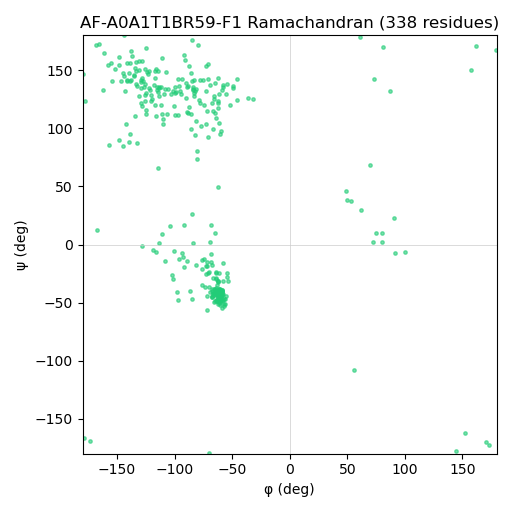 A N 1
ATOM 652 C CA . ASN A 1 81 ? 20.342 1.084 -22.411 1.00 56.19 81 ASN A CA 1
ATOM 653 C C . ASN A 1 81 ? 19.577 -0.077 -21.741 1.00 56.19 81 ASN A C 1
ATOM 655 O O . ASN A 1 81 ? 20.115 -0.780 -20.883 1.00 56.19 81 ASN A O 1
ATOM 659 N N . SER A 1 82 ? 18.318 -0.300 -22.127 1.00 57.12 82 SER A N 1
ATOM 660 C CA . SER A 1 82 ? 17.460 -1.344 -21.537 1.00 57.12 82 SER A CA 1
ATOM 661 C C . SER A 1 82 ? 17.797 -2.760 -22.028 1.00 57.12 82 SER A C 1
ATOM 663 O O . SER A 1 82 ? 17.377 -3.747 -21.416 1.00 57.12 82 SER A O 1
ATOM 665 N N . LYS A 1 83 ? 18.594 -2.891 -23.096 1.00 58.22 83 LYS A N 1
ATOM 666 C CA . LYS A 1 83 ? 19.036 -4.182 -23.644 1.00 58.22 83 LYS A CA 1
ATOM 667 C C . LYS A 1 83 ? 20.237 -4.732 -22.867 1.00 58.22 83 LYS A C 1
ATOM 669 O O . LYS A 1 83 ? 21.194 -4.011 -22.606 1.00 58.22 83 LYS A O 1
ATOM 674 N N . LYS A 1 84 ? 20.173 -6.013 -22.483 1.00 59.84 84 LYS A N 1
ATOM 675 C CA . LYS A 1 84 ? 21.246 -6.729 -21.771 1.00 59.84 84 LYS A CA 1
ATOM 676 C C . LYS A 1 84 ? 22.395 -7.007 -22.747 1.00 59.84 84 LYS A C 1
ATOM 678 O O . LYS A 1 84 ? 22.270 -7.882 -23.596 1.00 59.84 84 LYS A O 1
ATOM 683 N N . THR A 1 85 ? 23.481 -6.246 -22.654 1.00 61.31 85 THR A N 1
ATOM 684 C CA . THR A 1 85 ? 24.651 -6.373 -23.543 1.00 61.31 85 THR A CA 1
ATOM 685 C C . THR A 1 85 ? 25.818 -7.126 -22.903 1.00 61.31 85 THR A C 1
ATOM 687 O O . THR A 1 85 ? 26.557 -7.791 -23.622 1.00 61.31 85 THR A O 1
ATOM 690 N N . ASN A 1 86 ? 25.974 -7.072 -21.572 1.00 74.12 86 ASN A N 1
ATOM 691 C CA . ASN A 1 86 ? 26.939 -7.854 -20.780 1.00 74.12 86 ASN A CA 1
ATOM 692 C C . ASN A 1 86 ? 26.636 -7.746 -19.260 1.00 74.12 86 ASN A C 1
ATOM 694 O O . ASN A 1 86 ? 25.819 -6.924 -18.839 1.00 74.12 86 ASN A O 1
ATOM 698 N N . ASP A 1 87 ? 27.324 -8.538 -18.427 1.00 74.44 87 ASP A N 1
ATOM 699 C CA . ASP A 1 87 ? 27.142 -8.568 -16.961 1.00 74.44 87 ASP A CA 1
ATOM 700 C C . ASP A 1 87 ? 27.476 -7.243 -16.250 1.00 74.44 87 ASP A C 1
ATOM 702 O O . ASP A 1 87 ? 26.891 -6.921 -15.212 1.00 74.44 87 ASP A O 1
ATOM 706 N N . LEU A 1 88 ? 28.427 -6.463 -16.777 1.00 73.38 88 LEU A N 1
ATOM 707 C CA . LEU A 1 88 ? 28.806 -5.165 -16.205 1.00 73.38 88 LEU A CA 1
ATOM 708 C C . LEU A 1 88 ? 27.682 -4.136 -16.383 1.00 73.38 88 LEU A C 1
ATOM 710 O O . LEU A 1 88 ? 27.364 -3.403 -15.444 1.00 73.38 88 LEU A O 1
ATOM 714 N N . ASP A 1 89 ? 27.044 -4.129 -17.551 1.00 76.31 89 ASP A N 1
ATOM 715 C CA . ASP A 1 89 ? 25.906 -3.268 -17.867 1.00 76.31 89 ASP A CA 1
ATOM 716 C C . ASP A 1 89 ? 24.684 -3.630 -17.013 1.00 76.31 89 ASP A C 1
ATOM 718 O O . ASP A 1 89 ? 23.997 -2.736 -16.512 1.00 76.31 89 ASP A O 1
ATOM 722 N N . VAL A 1 90 ? 24.458 -4.927 -16.766 1.00 78.62 90 VAL A N 1
ATOM 723 C CA . VAL A 1 90 ? 23.420 -5.407 -15.836 1.00 78.62 90 VAL A CA 1
ATOM 724 C C . VAL A 1 90 ? 23.683 -4.878 -14.423 1.00 78.62 90 VAL A C 1
ATOM 726 O O . VAL A 1 90 ? 22.831 -4.196 -13.859 1.00 78.62 90 VAL A O 1
ATOM 729 N N . LYS A 1 91 ? 24.898 -5.055 -13.883 1.00 82.25 91 LYS A N 1
ATOM 730 C CA . LYS A 1 91 ? 25.254 -4.543 -12.544 1.00 82.25 91 LYS A CA 1
ATOM 731 C C . LYS A 1 91 ? 25.103 -3.025 -12.424 1.00 82.25 91 LYS A C 1
ATOM 733 O O . LYS A 1 91 ? 24.672 -2.527 -11.382 1.00 82.25 91 LYS A O 1
ATOM 738 N N . LYS A 1 92 ? 25.472 -2.270 -13.465 1.00 83.12 92 LYS A N 1
ATOM 739 C CA . LYS A 1 92 ? 25.346 -0.805 -13.483 1.00 83.12 92 LYS A CA 1
ATOM 740 C C . LYS A 1 92 ? 23.880 -0.370 -13.449 1.00 83.12 92 LYS A C 1
ATOM 742 O O . LYS A 1 92 ? 23.543 0.531 -12.680 1.00 83.12 92 LYS A O 1
ATOM 747 N N . ARG A 1 93 ? 23.018 -1.024 -14.232 1.00 81.69 93 ARG A N 1
ATOM 748 C CA . ARG A 1 93 ? 21.566 -0.798 -14.224 1.00 81.69 93 ARG A CA 1
ATOM 749 C C . ARG A 1 93 ? 20.939 -1.130 -12.878 1.00 81.69 93 ARG A C 1
ATOM 751 O O . ARG A 1 93 ? 20.237 -0.290 -12.329 1.00 81.69 93 ARG A O 1
ATOM 758 N N . ASP A 1 94 ? 21.237 -2.299 -12.321 1.00 84.19 94 ASP A N 1
ATOM 759 C CA . ASP A 1 94 ? 20.666 -2.736 -11.042 1.00 84.19 94 ASP A CA 1
ATOM 760 C C . ASP A 1 94 ? 21.061 -1.776 -9.915 1.00 84.19 94 ASP A C 1
ATOM 762 O O . ASP A 1 94 ? 20.247 -1.413 -9.065 1.00 84.19 94 ASP A O 1
ATOM 766 N N . LYS A 1 95 ? 22.307 -1.280 -9.940 1.00 87.19 95 LYS A N 1
ATOM 767 C CA . LYS A 1 95 ? 22.769 -0.236 -9.019 1.00 87.19 95 LYS A CA 1
ATOM 768 C C . LYS A 1 95 ? 22.003 1.078 -9.206 1.00 87.19 95 LYS A C 1
ATOM 770 O O . LYS A 1 95 ? 21.671 1.713 -8.207 1.00 87.19 95 LYS A O 1
ATOM 775 N N . ALA A 1 96 ? 21.724 1.489 -10.443 1.00 87.75 96 ALA A N 1
ATOM 776 C CA . ALA A 1 96 ? 20.957 2.701 -10.729 1.00 87.75 96 ALA A CA 1
ATOM 777 C C . ALA A 1 96 ? 19.506 2.586 -10.231 1.00 87.75 96 ALA A C 1
ATOM 779 O O . ALA A 1 96 ? 19.059 3.454 -9.482 1.00 87.75 96 ALA A O 1
ATOM 780 N N . ILE A 1 97 ? 18.827 1.476 -10.541 1.00 89.00 97 ILE A N 1
ATOM 781 C CA . ILE A 1 97 ? 17.474 1.166 -10.052 1.00 89.00 97 ILE A CA 1
ATOM 782 C C . ILE A 1 97 ? 17.451 1.174 -8.521 1.00 89.00 97 ILE A C 1
ATOM 784 O O . ILE A 1 97 ? 16.647 1.879 -7.911 1.00 89.00 97 ILE A O 1
ATOM 788 N N . LYS A 1 98 ? 18.378 0.447 -7.883 1.00 89.69 98 LYS A N 1
ATOM 789 C CA . LYS A 1 98 ? 18.477 0.373 -6.420 1.00 89.69 98 LYS A CA 1
ATOM 790 C C . LYS A 1 98 ? 18.695 1.747 -5.789 1.00 89.69 98 LYS A C 1
ATOM 792 O O . LYS A 1 98 ? 18.089 2.044 -4.764 1.00 89.69 98 LYS A O 1
ATOM 797 N N . ASN A 1 99 ? 19.543 2.586 -6.379 1.00 90.50 99 ASN A N 1
ATOM 798 C CA . ASN A 1 99 ? 19.783 3.939 -5.883 1.00 90.50 99 ASN A CA 1
ATOM 799 C C . ASN A 1 99 ? 18.536 4.825 -6.009 1.00 90.50 99 ASN A C 1
ATOM 801 O O . ASN A 1 99 ? 18.218 5.541 -5.064 1.00 90.50 99 ASN A O 1
ATOM 805 N N . SER A 1 100 ? 17.806 4.753 -7.124 1.00 92.44 100 SER A N 1
ATOM 806 C CA . SER A 1 100 ? 16.556 5.505 -7.286 1.00 92.44 100 SER A CA 1
ATOM 807 C C . SER A 1 100 ? 15.470 5.040 -6.316 1.00 92.44 100 SER A C 1
ATOM 809 O O . SER A 1 100 ? 14.858 5.873 -5.650 1.00 92.44 100 SER A O 1
ATOM 811 N N . LEU A 1 101 ? 15.299 3.728 -6.122 1.00 92.88 101 LEU A N 1
ATOM 812 C CA . LEU A 1 101 ? 14.388 3.204 -5.099 1.00 92.88 101 LEU A CA 1
ATOM 813 C C . LEU A 1 101 ? 14.797 3.640 -3.690 1.00 92.88 101 LEU A C 1
ATOM 815 O O . LEU A 1 101 ? 13.938 4.008 -2.894 1.00 92.88 101 LEU A O 1
ATOM 819 N N . LYS A 1 102 ? 16.100 3.666 -3.378 1.00 94.00 102 LYS A N 1
ATOM 820 C CA . LYS A 1 102 ? 16.587 4.202 -2.101 1.00 94.00 102 LYS A CA 1
ATOM 821 C C . LYS A 1 102 ? 16.193 5.662 -1.903 1.00 94.00 102 LYS A C 1
ATOM 823 O O . LYS A 1 102 ? 15.772 6.006 -0.804 1.00 94.00 102 LYS A O 1
ATOM 828 N N . ILE A 1 103 ? 16.314 6.505 -2.930 1.00 94.69 103 ILE A N 1
ATOM 829 C CA . ILE A 1 103 ? 15.923 7.922 -2.858 1.00 94.69 103 ILE A CA 1
ATOM 830 C C . ILE A 1 103 ? 14.427 8.042 -2.549 1.00 94.69 103 ILE A C 1
ATOM 832 O O . ILE A 1 103 ? 14.064 8.715 -1.585 1.00 94.69 103 ILE A O 1
ATOM 836 N N . TYR A 1 104 ? 13.577 7.336 -3.302 1.00 95.69 104 TYR A N 1
ATOM 837 C CA . TYR A 1 104 ? 12.129 7.322 -3.075 1.00 95.69 104 TYR A CA 1
ATOM 838 C C . TYR A 1 104 ? 11.769 6.887 -1.647 1.00 95.69 104 TYR A C 1
ATOM 840 O O . TYR A 1 104 ? 11.069 7.598 -0.927 1.00 95.69 104 TYR A O 1
ATOM 848 N N . HIS A 1 105 ? 12.307 5.750 -1.198 1.00 96.12 105 HIS A N 1
ATOM 849 C CA . HIS A 1 105 ? 12.007 5.205 0.129 1.00 96.12 105 HIS A CA 1
ATOM 850 C C . HIS A 1 105 ? 12.630 6.009 1.273 1.00 96.12 105 HIS A C 1
ATOM 852 O O . HIS A 1 105 ? 12.084 6.025 2.370 1.00 96.12 105 HIS A O 1
ATOM 858 N N . THR A 1 106 ? 13.719 6.742 1.031 1.00 97.19 106 THR A N 1
ATOM 859 C CA . THR A 1 106 ? 14.265 7.697 2.011 1.00 97.19 106 THR A CA 1
ATOM 860 C C . THR A 1 106 ? 13.309 8.870 2.205 1.00 97.19 106 THR A C 1
ATOM 862 O O . THR A 1 106 ? 13.019 9.235 3.341 1.00 97.19 106 THR A O 1
ATOM 865 N N . ALA A 1 107 ? 12.762 9.420 1.118 1.00 97.06 107 ALA A N 1
ATOM 866 C CA . ALA A 1 107 ? 11.780 10.497 1.196 1.00 97.06 107 ALA A CA 1
ATOM 867 C C . ALA A 1 107 ? 10.470 10.041 1.871 1.00 97.06 107 ALA A C 1
ATOM 869 O O . ALA A 1 107 ? 9.907 10.778 2.681 1.00 97.06 107 ALA A O 1
ATOM 870 N N . LEU A 1 108 ? 10.020 8.804 1.614 1.00 96.25 108 LEU A N 1
ATOM 871 C CA . LEU A 1 108 ? 8.892 8.213 2.345 1.00 96.25 108 LEU A CA 1
ATOM 872 C C . LEU A 1 108 ? 9.179 8.072 3.846 1.00 96.25 108 LEU A C 1
ATOM 874 O O . LEU A 1 108 ? 8.326 8.433 4.654 1.00 96.25 108 LEU A O 1
ATOM 878 N N . LEU A 1 109 ? 10.373 7.609 4.234 1.00 97.56 109 LEU A N 1
ATOM 879 C CA . LEU A 1 109 ? 10.768 7.521 5.646 1.00 97.56 109 LEU A CA 1
ATOM 880 C C . LEU A 1 109 ? 10.750 8.887 6.331 1.00 97.56 109 LEU A C 1
ATOM 882 O O . LEU A 1 109 ? 10.195 9.008 7.423 1.00 97.56 109 LEU A O 1
ATOM 886 N N . SER A 1 110 ? 11.288 9.921 5.681 1.00 97.88 110 SER A N 1
ATOM 887 C CA . SER A 1 110 ? 11.212 11.296 6.185 1.00 97.88 110 SER A CA 1
ATOM 888 C C . SER A 1 110 ? 9.763 11.728 6.413 1.00 97.88 110 SER A C 1
ATOM 890 O O . SER A 1 110 ? 9.434 12.197 7.499 1.00 97.88 110 SER A O 1
ATOM 892 N N . SER A 1 111 ? 8.876 11.478 5.445 1.00 97.44 111 SER A N 1
ATOM 893 C CA . SER A 1 111 ? 7.444 11.764 5.580 1.00 97.44 111 SER A CA 1
ATOM 894 C C . SER A 1 111 ? 6.794 11.019 6.755 1.00 97.44 111 SER A C 1
ATOM 896 O O . SER A 1 111 ? 5.967 11.592 7.464 1.00 97.44 111 SER A O 1
ATOM 898 N N . ILE A 1 112 ? 7.143 9.746 6.973 1.00 97.19 112 ILE A N 1
ATOM 899 C CA . ILE A 1 112 ? 6.629 8.950 8.099 1.00 97.19 112 ILE A CA 1
ATOM 900 C C . ILE A 1 112 ? 7.072 9.569 9.429 1.00 97.19 112 ILE A C 1
ATOM 902 O O . ILE A 1 112 ? 6.249 9.755 10.325 1.00 97.19 112 ILE A O 1
ATOM 906 N N . TYR A 1 113 ? 8.352 9.916 9.566 1.00 97.25 113 TYR A N 1
ATOM 907 C CA . TYR A 1 113 ? 8.887 10.496 10.800 1.00 97.25 113 TYR A CA 1
ATOM 908 C C . TYR A 1 113 ? 8.342 11.899 11.083 1.00 97.25 113 TYR A C 1
ATOM 910 O O . TYR A 1 113 ? 8.038 12.213 12.234 1.00 97.25 113 TYR A O 1
ATOM 918 N N . GLU A 1 114 ? 8.162 12.725 10.054 1.00 97.50 114 GLU A N 1
ATOM 919 C CA . GLU A 1 114 ? 7.513 14.028 10.195 1.00 97.50 114 GLU A CA 1
ATOM 920 C C . GLU A 1 114 ? 6.068 13.900 10.673 1.00 97.50 114 GLU A C 1
ATOM 922 O O . GLU A 1 114 ? 5.677 14.614 11.593 1.00 97.50 114 GLU A O 1
ATOM 927 N N . LEU A 1 115 ? 5.294 12.967 10.108 1.00 96.25 115 LEU A N 1
ATOM 928 C CA . LEU A 1 115 ? 3.920 12.737 10.546 1.00 96.25 115 LEU A CA 1
ATOM 929 C C . LEU A 1 115 ? 3.869 12.237 11.995 1.00 96.25 115 LEU A C 1
ATOM 931 O O . LEU A 1 115 ? 3.053 12.715 12.776 1.00 96.25 115 LEU A O 1
ATOM 935 N N . ARG A 1 116 ? 4.764 11.322 12.395 1.00 95.50 116 ARG A N 1
ATOM 936 C CA . ARG A 1 116 ? 4.861 10.881 13.800 1.00 95.50 116 ARG A CA 1
ATOM 937 C C . ARG A 1 116 ? 5.152 12.045 14.746 1.00 95.50 116 ARG A C 1
ATOM 939 O O . ARG A 1 116 ? 4.584 12.103 15.834 1.00 95.50 116 ARG A O 1
ATOM 946 N N . LYS A 1 117 ? 6.020 12.974 14.333 1.00 95.06 117 LYS A N 1
ATOM 947 C CA . LYS A 1 117 ? 6.344 14.182 15.101 1.00 95.06 117 LYS A CA 1
ATOM 948 C C . LYS A 1 117 ? 5.147 15.131 15.195 1.00 95.06 117 LYS A C 1
ATOM 950 O O . LYS A 1 117 ? 4.866 15.621 16.282 1.00 95.06 117 LYS A O 1
ATOM 955 N N . GLU A 1 118 ? 4.445 15.364 14.088 1.00 94.88 118 GLU A N 1
ATOM 956 C CA . GLU A 1 118 ? 3.239 16.203 14.029 1.00 94.88 118 GLU A CA 1
ATOM 957 C C . GLU A 1 118 ? 2.113 15.648 14.910 1.00 94.88 118 GLU A C 1
ATOM 959 O O . GLU A 1 118 ? 1.524 16.375 15.704 1.00 94.88 118 GLU A O 1
ATOM 964 N N . LEU A 1 119 ? 1.868 14.339 14.827 1.00 93.31 119 LEU A N 1
ATOM 965 C CA . LEU A 1 119 ? 0.880 13.646 15.653 1.00 93.31 119 LEU A CA 1
ATOM 966 C C . LEU A 1 119 ? 1.342 13.450 17.099 1.00 93.31 119 LEU A C 1
ATOM 968 O O . LEU A 1 119 ? 0.538 13.063 17.946 1.00 93.31 119 LEU A O 1
ATOM 972 N N . ASN A 1 120 ? 2.632 13.671 17.375 1.00 93.44 120 ASN A N 1
ATOM 973 C CA . ASN A 1 120 ? 3.280 13.325 18.633 1.00 93.44 120 ASN A CA 1
ATOM 974 C C . ASN A 1 120 ? 2.996 11.864 19.047 1.00 93.44 120 ASN A C 1
ATOM 976 O O . ASN A 1 120 ? 2.751 11.572 20.216 1.00 93.44 120 ASN A O 1
ATOM 980 N N . PHE A 1 121 ? 2.965 10.952 18.073 1.00 94.38 121 PHE A N 1
ATOM 981 C CA . PHE A 1 121 ? 2.489 9.581 18.244 1.00 94.38 121 PHE A CA 1
ATOM 982 C C . PHE A 1 121 ? 3.129 8.641 17.220 1.00 94.38 121 PHE A C 1
ATOM 984 O O . PHE A 1 121 ? 3.276 8.985 16.047 1.00 94.38 121 PHE A O 1
ATOM 991 N N . THR A 1 122 ? 3.474 7.426 17.654 1.00 95.19 122 THR A N 1
ATOM 992 C CA . THR A 1 122 ? 3.971 6.362 16.773 1.00 95.19 122 THR A CA 1
ATOM 993 C C . THR A 1 122 ? 2.988 5.204 16.775 1.00 95.19 122 THR A C 1
ATOM 995 O O . THR A 1 122 ? 2.857 4.488 17.767 1.00 95.19 122 THR A O 1
ATOM 998 N N . SER A 1 123 ? 2.310 5.018 15.645 1.00 95.25 123 SER A N 1
ATOM 999 C CA . SER A 1 123 ? 1.358 3.928 15.462 1.00 95.25 123 SER A CA 1
ATOM 1000 C C . SER A 1 123 ? 2.030 2.657 14.955 1.00 95.25 123 SER A C 1
ATOM 1002 O O . SER A 1 123 ? 3.036 2.731 14.239 1.00 95.25 123 SER A O 1
ATOM 1004 N N . ILE A 1 124 ? 1.449 1.492 15.240 1.00 94.62 124 ILE A N 1
ATOM 1005 C CA . ILE A 1 124 ? 1.936 0.219 14.698 1.00 94.62 124 ILE A CA 1
ATOM 1006 C C . ILE A 1 124 ? 1.846 0.171 13.164 1.00 94.62 124 ILE A C 1
ATOM 1008 O O . ILE A 1 124 ? 2.736 -0.388 12.523 1.00 94.62 124 ILE A O 1
ATOM 1012 N N . GLN A 1 125 ? 0.858 0.839 12.549 1.00 95.75 125 GLN A N 1
ATOM 1013 C CA . GLN A 1 125 ? 0.834 1.000 11.090 1.00 95.75 125 GLN A CA 1
ATOM 1014 C C . GLN A 1 125 ? 2.040 1.797 10.596 1.00 95.75 125 GLN A C 1
ATOM 1016 O O . GLN A 1 125 ? 2.669 1.412 9.615 1.00 95.75 125 GLN A O 1
ATOM 1021 N N . SER A 1 126 ? 2.401 2.886 11.280 1.00 96.75 126 SER A N 1
ATOM 1022 C CA . SER A 1 126 ? 3.562 3.677 10.877 1.00 96.75 126 SER A CA 1
ATOM 1023 C C . SER A 1 126 ? 4.866 2.881 11.001 1.00 96.75 126 SER A C 1
ATOM 1025 O O . SER A 1 126 ? 5.791 3.140 10.235 1.00 96.75 126 SER A O 1
ATOM 1027 N N . ILE A 1 127 ? 4.959 1.921 11.933 1.00 97.12 127 ILE A N 1
ATOM 1028 C CA . ILE A 1 127 ? 6.091 0.985 12.046 1.00 97.12 127 ILE A CA 1
ATOM 1029 C C . ILE A 1 127 ? 6.124 0.028 10.850 1.00 97.12 127 ILE A C 1
ATOM 1031 O O . ILE A 1 127 ? 7.187 -0.164 10.265 1.00 97.12 127 ILE A O 1
ATOM 1035 N N . ALA A 1 128 ? 4.978 -0.534 10.449 1.00 95.94 128 ALA A N 1
ATOM 1036 C CA . ALA A 1 128 ? 4.895 -1.376 9.253 1.00 95.94 128 ALA A CA 1
ATOM 1037 C C . ALA A 1 128 ? 5.329 -0.608 7.990 1.00 95.94 128 ALA A C 1
ATOM 1039 O O . ALA A 1 128 ? 6.143 -1.106 7.211 1.00 95.94 128 ALA A O 1
ATOM 1040 N N . ASP A 1 129 ? 4.856 0.632 7.833 1.00 95.81 129 ASP A N 1
ATOM 1041 C CA . ASP A 1 129 ? 5.237 1.513 6.725 1.00 95.81 129 ASP A CA 1
ATOM 1042 C C . ASP A 1 129 ? 6.749 1.821 6.741 1.00 95.81 129 ASP A C 1
ATOM 1044 O O . ASP A 1 129 ? 7.409 1.751 5.703 1.00 95.81 129 ASP A O 1
ATOM 1048 N N . GLU A 1 130 ? 7.325 2.096 7.920 1.00 96.94 130 GLU A N 1
ATOM 1049 C CA . GLU A 1 130 ? 8.770 2.304 8.085 1.00 96.94 130 GLU A CA 1
ATOM 1050 C C . GLU A 1 130 ? 9.565 1.066 7.666 1.00 96.94 130 GLU A C 1
ATOM 1052 O O . GLU A 1 130 ? 10.513 1.187 6.893 1.00 96.94 130 GLU A O 1
ATOM 1057 N N . ILE A 1 131 ? 9.182 -0.125 8.130 1.00 95.88 131 ILE A N 1
ATOM 1058 C CA . ILE A 1 131 ? 9.871 -1.371 7.774 1.00 95.88 131 ILE A CA 1
ATOM 1059 C C . ILE A 1 131 ? 9.847 -1.586 6.256 1.00 95.88 131 ILE A C 1
ATOM 1061 O O . ILE A 1 131 ? 10.879 -1.918 5.667 1.00 95.88 131 ILE A O 1
ATOM 1065 N N . ASN A 1 132 ? 8.701 -1.349 5.613 1.00 94.00 132 ASN A N 1
ATOM 1066 C CA . ASN A 1 132 ? 8.557 -1.502 4.166 1.00 94.00 132 ASN A CA 1
ATOM 1067 C C . ASN A 1 132 ? 9.496 -0.576 3.382 1.00 94.00 132 ASN A C 1
ATOM 1069 O O . ASN A 1 132 ? 10.095 -1.017 2.400 1.00 94.00 132 ASN A O 1
ATOM 1073 N N . SER A 1 133 ? 9.694 0.666 3.833 1.00 95.00 133 SER A N 1
ATOM 1074 C CA . SER A 1 133 ? 10.680 1.561 3.218 1.00 95.00 133 SER A CA 1
ATOM 1075 C C . SER A 1 133 ? 12.127 1.224 3.596 1.00 95.00 133 SER A C 1
ATOM 1077 O O . SER A 1 133 ? 13.023 1.311 2.751 1.00 95.00 133 SER A O 1
ATOM 1079 N N . LEU A 1 134 ? 12.380 0.769 4.828 1.00 95.00 134 LEU A N 1
ATOM 1080 C CA . LEU A 1 134 ? 13.710 0.344 5.273 1.00 95.00 134 LEU A CA 1
ATOM 1081 C C . LEU A 1 134 ? 14.223 -0.884 4.516 1.00 95.00 134 LEU A C 1
ATOM 1083 O O . LEU A 1 134 ? 15.425 -0.985 4.291 1.00 95.00 134 LEU A O 1
ATOM 1087 N N . ASN A 1 135 ? 13.348 -1.766 4.026 1.00 91.31 135 ASN A N 1
ATOM 1088 C CA . ASN A 1 135 ? 13.756 -2.877 3.157 1.00 91.31 135 ASN A CA 1
ATOM 1089 C C . ASN A 1 135 ? 14.556 -2.409 1.924 1.00 91.31 135 ASN A C 1
ATOM 1091 O O . ASN A 1 135 ? 15.406 -3.147 1.422 1.00 91.31 135 ASN A O 1
ATOM 1095 N N . ALA A 1 136 ? 14.327 -1.178 1.452 1.00 89.62 136 ALA A N 1
ATOM 1096 C CA . ALA A 1 136 ? 15.099 -0.575 0.371 1.00 89.62 136 ALA A CA 1
ATOM 1097 C C . ALA A 1 136 ? 16.367 0.145 0.866 1.00 89.62 136 ALA A C 1
ATOM 1099 O O . ALA A 1 136 ? 17.412 0.089 0.206 1.00 89.62 136 ALA A O 1
ATOM 1100 N N . THR A 1 137 ? 16.288 0.849 2.000 1.00 92.50 137 THR A N 1
ATOM 1101 C CA . THR A 1 137 ? 17.318 1.799 2.457 1.00 92.50 137 THR A CA 1
ATOM 1102 C C . THR A 1 137 ? 18.295 1.202 3.471 1.00 92.50 137 THR A C 1
ATOM 1104 O O . THR A 1 137 ? 19.508 1.316 3.257 1.00 92.50 137 THR A O 1
ATOM 1107 N N . ASP A 1 138 ? 17.783 0.518 4.497 1.00 93.50 138 ASP A N 1
ATOM 1108 C CA . ASP A 1 138 ? 18.513 -0.138 5.589 1.00 93.50 138 ASP A CA 1
ATOM 1109 C C . ASP A 1 138 ? 17.815 -1.453 6.026 1.00 93.50 138 ASP A C 1
ATOM 1111 O O . ASP A 1 138 ? 17.032 -1.484 6.986 1.00 93.50 138 ASP A O 1
ATOM 1115 N N . PRO A 1 139 ? 18.107 -2.574 5.337 1.00 90.81 139 PRO A N 1
ATOM 1116 C CA . PRO A 1 139 ? 17.480 -3.867 5.620 1.00 90.81 139 PRO A CA 1
ATOM 1117 C C . PRO A 1 139 ? 17.789 -4.431 7.013 1.00 90.81 139 PRO A C 1
ATOM 1119 O O . PRO A 1 139 ? 17.016 -5.234 7.535 1.00 90.81 139 PRO A O 1
ATOM 1122 N N . ASN A 1 140 ? 18.909 -4.035 7.627 1.00 92.38 140 ASN A N 1
ATOM 1123 C CA . ASN A 1 140 ? 19.275 -4.514 8.959 1.00 92.38 140 ASN A CA 1
ATOM 1124 C C . ASN A 1 140 ? 18.361 -3.887 10.013 1.00 92.38 140 ASN A C 1
ATOM 1126 O O . ASN A 1 140 ? 17.826 -4.600 10.864 1.00 92.38 140 ASN A O 1
ATOM 1130 N N . LYS A 1 141 ? 18.112 -2.575 9.910 1.00 94.88 141 LYS A N 1
ATOM 1131 C CA . LYS A 1 141 ? 17.133 -1.895 10.764 1.00 94.88 141 LYS A CA 1
ATOM 1132 C C . LYS A 1 141 ? 15.712 -2.414 10.519 1.00 94.88 141 LYS A C 1
ATOM 1134 O O . LYS A 1 141 ? 14.975 -2.619 11.480 1.00 94.88 141 LYS A O 1
ATOM 1139 N N . ALA A 1 142 ? 15.346 -2.692 9.263 1.00 93.81 142 ALA A N 1
ATOM 1140 C CA . ALA A 1 142 ? 14.052 -3.293 8.920 1.00 93.81 142 ALA A CA 1
ATOM 1141 C C . ALA A 1 142 ? 13.836 -4.636 9.638 1.00 93.81 142 ALA A C 1
ATOM 1143 O O . ALA A 1 142 ? 12.790 -4.867 10.252 1.00 93.81 142 ALA A O 1
ATOM 1144 N N . LYS A 1 143 ? 14.854 -5.507 9.604 1.00 92.50 143 LYS A N 1
ATOM 1145 C CA . LYS A 1 143 ? 14.843 -6.801 10.290 1.00 92.50 143 LYS A CA 1
ATOM 1146 C C . LYS A 1 143 ? 14.691 -6.633 11.804 1.00 92.50 143 LYS A C 1
ATOM 1148 O O . LYS A 1 143 ? 13.805 -7.255 12.381 1.00 92.50 143 LYS A O 1
ATOM 1153 N N . LEU A 1 144 ? 15.486 -5.754 12.416 1.00 94.75 144 LEU A N 1
ATOM 1154 C CA . LEU A 1 144 ? 15.425 -5.485 13.855 1.00 94.75 144 LEU A CA 1
ATOM 1155 C C . LEU A 1 144 ? 14.029 -5.009 14.291 1.00 94.75 144 LEU A C 1
ATOM 1157 O O . LEU A 1 144 ? 13.458 -5.552 15.231 1.00 94.75 144 LEU A O 1
ATOM 1161 N N . LEU A 1 145 ? 13.442 -4.040 13.583 1.00 94.75 145 LEU A N 1
ATOM 1162 C CA . LEU A 1 145 ? 12.093 -3.549 13.888 1.00 94.75 145 LEU A CA 1
ATOM 1163 C C . LEU A 1 145 ? 11.021 -4.631 13.705 1.00 94.75 145 LEU A C 1
ATOM 1165 O O . LEU A 1 145 ? 10.088 -4.715 14.504 1.00 94.75 145 LEU A O 1
ATOM 1169 N N . THR A 1 146 ? 11.168 -5.480 12.683 1.00 93.19 146 THR A N 1
ATOM 1170 C CA . THR A 1 146 ? 10.267 -6.622 12.471 1.00 93.19 146 THR A CA 1
ATOM 1171 C C . THR A 1 146 ? 10.320 -7.585 13.658 1.00 93.19 146 THR A C 1
ATOM 1173 O O . THR A 1 146 ? 9.275 -8.032 14.119 1.00 93.19 146 THR A O 1
ATOM 1176 N N . GLU A 1 147 ? 11.513 -7.877 14.182 1.00 93.50 147 GLU A N 1
ATOM 1177 C CA . GLU A 1 147 ? 11.708 -8.758 15.341 1.00 93.50 147 GLU A CA 1
ATOM 1178 C C . GLU A 1 147 ? 11.135 -8.152 16.633 1.00 93.50 147 GLU A C 1
ATOM 1180 O O . GLU A 1 147 ? 10.437 -8.848 17.375 1.00 93.50 147 GLU A O 1
ATOM 1185 N N . ILE A 1 148 ? 11.354 -6.852 16.871 1.00 94.44 148 ILE A N 1
ATOM 1186 C CA . ILE A 1 148 ? 10.824 -6.129 18.042 1.00 94.44 148 ILE A CA 1
ATOM 1187 C C . ILE A 1 148 ? 9.287 -6.184 18.071 1.00 94.44 148 ILE A C 1
ATOM 1189 O O . ILE A 1 148 ? 8.694 -6.472 19.111 1.00 94.44 148 ILE A O 1
ATOM 1193 N N . HIS A 1 149 ? 8.632 -5.961 16.928 1.00 92.56 149 HIS A N 1
ATOM 1194 C CA . HIS A 1 149 ? 7.170 -5.852 16.837 1.00 92.56 149 HIS A CA 1
ATOM 1195 C C . HIS A 1 149 ? 6.481 -7.096 16.250 1.00 92.56 149 HIS A C 1
ATOM 1197 O O . HIS A 1 149 ? 5.301 -7.044 15.900 1.00 92.56 149 HIS A O 1
ATOM 1203 N N . GLN A 1 150 ? 7.166 -8.243 16.187 1.00 91.12 150 GLN A N 1
ATOM 1204 C CA . GLN A 1 150 ? 6.689 -9.470 15.524 1.00 91.12 150 GLN A CA 1
ATOM 1205 C C . GLN A 1 150 ? 5.311 -9.973 15.993 1.00 91.12 150 GLN A C 1
ATOM 1207 O O . GLN A 1 150 ? 4.613 -10.660 15.259 1.00 91.12 150 GLN A O 1
ATOM 121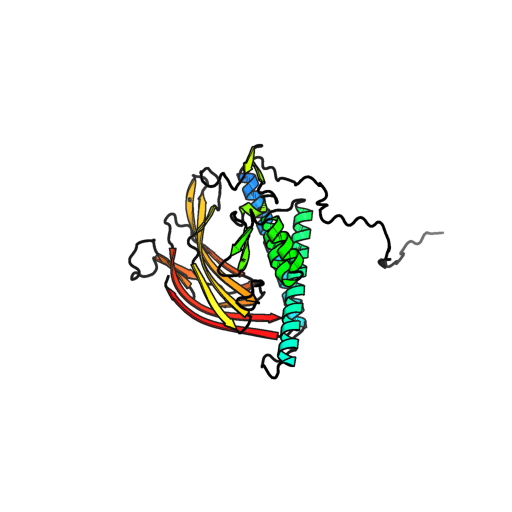2 N N . LYS A 1 151 ? 4.889 -9.636 17.221 1.00 88.75 151 LYS A N 1
ATOM 1213 C CA . LYS A 1 151 ? 3.575 -10.032 17.763 1.00 88.75 151 LYS A CA 1
ATOM 1214 C C . LYS A 1 151 ? 2.402 -9.270 17.142 1.00 88.75 151 LYS A C 1
ATOM 1216 O O . LYS A 1 151 ? 1.261 -9.708 17.307 1.00 88.75 151 LYS A O 1
ATOM 1221 N N . LEU A 1 152 ? 2.681 -8.127 16.516 1.00 88.75 152 LEU A N 1
ATOM 1222 C CA . LEU A 1 152 ? 1.703 -7.200 15.946 1.00 88.75 152 LEU A CA 1
ATOM 1223 C C . LEU A 1 152 ? 1.878 -7.017 14.432 1.00 88.75 152 LEU A C 1
ATOM 1225 O O . LEU A 1 152 ? 1.070 -6.334 13.803 1.00 88.75 152 LEU A O 1
ATOM 1229 N N . LEU A 1 153 ? 2.913 -7.623 13.851 1.00 90.81 153 LEU A N 1
ATOM 1230 C CA . LEU A 1 153 ? 3.249 -7.535 12.437 1.00 90.81 153 LEU A CA 1
ATOM 1231 C C . LEU A 1 153 ? 3.148 -8.905 11.771 1.00 90.81 153 LEU A C 1
ATOM 1233 O O . LEU A 1 153 ? 3.507 -9.925 12.351 1.00 90.81 153 LEU A O 1
ATOM 1237 N N . ILE A 1 154 ? 2.693 -8.911 10.525 1.00 89.81 154 ILE A N 1
ATOM 1238 C CA . ILE A 1 154 ? 2.621 -10.089 9.663 1.00 89.81 154 ILE A CA 1
ATOM 1239 C C . ILE A 1 154 ? 3.230 -9.759 8.309 1.00 89.81 154 ILE A C 1
ATOM 1241 O O . ILE A 1 154 ? 3.182 -8.620 7.847 1.00 89.81 154 ILE A O 1
ATOM 1245 N N . ARG A 1 155 ? 3.801 -10.765 7.653 1.00 86.56 155 ARG A N 1
ATOM 1246 C CA . ARG A 1 155 ? 4.258 -10.635 6.273 1.00 86.56 155 ARG A CA 1
ATOM 1247 C C . ARG A 1 155 ? 3.164 -11.125 5.339 1.00 86.56 155 ARG A C 1
ATOM 1249 O O . ARG A 1 155 ? 2.661 -12.232 5.515 1.00 86.56 155 ARG A O 1
ATOM 1256 N N . ASP A 1 156 ? 2.823 -10.312 4.349 1.00 83.44 156 ASP A N 1
ATOM 1257 C CA . ASP A 1 156 ? 1.914 -10.710 3.285 1.00 83.44 156 ASP A CA 1
ATOM 1258 C C . ASP A 1 156 ? 2.534 -11.880 2.497 1.00 83.44 156 ASP A C 1
ATOM 1260 O O . ASP A 1 156 ? 3.648 -11.738 1.982 1.00 83.44 156 ASP A O 1
ATOM 1264 N N . PRO A 1 157 ? 1.867 -13.043 2.413 1.00 79.75 157 PRO A N 1
ATOM 1265 C CA . PRO A 1 157 ? 2.439 -14.221 1.770 1.00 79.75 157 PRO A CA 1
ATOM 1266 C C . PRO A 1 157 ? 2.553 -14.082 0.246 1.00 79.75 157 PRO A C 1
ATOM 1268 O O . PRO A 1 157 ? 3.391 -14.755 -0.351 1.00 79.75 157 PRO A O 1
ATOM 1271 N N . LEU A 1 158 ? 1.745 -13.223 -0.385 1.00 78.69 158 LEU A N 1
ATOM 1272 C CA . LEU A 1 158 ? 1.728 -13.046 -1.836 1.00 78.69 158 LEU A CA 1
ATOM 1273 C C . LEU A 1 158 ? 2.805 -12.058 -2.295 1.00 78.69 158 LEU A C 1
ATOM 1275 O O . LEU A 1 158 ? 3.532 -12.322 -3.253 1.00 78.69 158 LEU A O 1
ATOM 1279 N N . VAL A 1 159 ? 2.897 -10.908 -1.622 1.00 80.00 159 VAL A N 1
ATOM 1280 C CA . VAL A 1 159 ? 3.783 -9.807 -2.048 1.00 80.00 159 VAL A CA 1
ATOM 1281 C C . VAL A 1 159 ? 5.000 -9.605 -1.147 1.00 80.00 159 VAL A C 1
ATOM 1283 O O . VAL A 1 159 ? 5.939 -8.923 -1.543 1.00 80.00 159 VAL A O 1
ATOM 1286 N N . GLY A 1 160 ? 5.029 -10.186 0.053 1.00 81.00 160 GLY A N 1
ATOM 1287 C CA . GLY A 1 160 ? 6.173 -10.109 0.967 1.00 81.00 160 GLY A CA 1
ATOM 1288 C C . GLY A 1 160 ? 6.294 -8.813 1.777 1.00 81.00 160 GLY A C 1
ATOM 1289 O O . GLY A 1 160 ? 7.242 -8.691 2.555 1.00 81.00 160 GLY A O 1
ATOM 1290 N N . ILE A 1 161 ? 5.357 -7.865 1.644 1.00 88.19 161 ILE A N 1
ATOM 1291 C CA . ILE A 1 161 ? 5.343 -6.627 2.442 1.00 88.19 161 ILE A CA 1
ATOM 1292 C C . ILE A 1 161 ? 4.923 -6.894 3.888 1.00 88.19 161 ILE A C 1
ATOM 1294 O O . ILE A 1 161 ? 4.181 -7.835 4.174 1.00 88.19 161 ILE A O 1
ATOM 1298 N N . ILE A 1 162 ? 5.369 -6.043 4.805 1.00 91.12 162 ILE A N 1
ATOM 1299 C CA . ILE A 1 162 ? 4.955 -6.075 6.204 1.00 91.12 162 ILE A CA 1
ATOM 1300 C C . ILE A 1 162 ? 3.631 -5.328 6.366 1.00 91.12 162 ILE A C 1
ATOM 1302 O O . ILE A 1 162 ? 3.471 -4.199 5.906 1.00 91.12 162 ILE A O 1
ATOM 1306 N N . LYS A 1 163 ? 2.688 -5.981 7.038 1.00 90.69 163 LYS A N 1
ATOM 1307 C CA . LYS A 1 163 ? 1.381 -5.466 7.449 1.00 90.69 163 LYS A CA 1
ATOM 1308 C C . LYS A 1 163 ? 1.226 -5.641 8.954 1.00 90.69 163 LYS A C 1
ATOM 1310 O O . LYS A 1 163 ? 2.016 -6.334 9.593 1.00 90.69 163 LYS A O 1
ATOM 1315 N N . THR A 1 164 ? 0.195 -5.036 9.525 1.00 89.12 164 THR A N 1
ATOM 1316 C CA . THR A 1 164 ? -0.158 -5.272 10.930 1.00 89.12 164 THR A CA 1
ATOM 1317 C C . THR A 1 164 ? -1.161 -6.420 11.048 1.00 89.12 164 THR A C 1
ATOM 1319 O O . THR A 1 164 ? -1.854 -6.739 10.085 1.00 89.12 164 THR A O 1
ATOM 1322 N N . VAL A 1 165 ? -1.255 -7.037 12.227 1.00 84.38 165 VAL A N 1
ATOM 1323 C CA . VAL A 1 165 ? -2.329 -8.002 12.553 1.00 84.38 165 VAL A CA 1
ATOM 1324 C C . VAL A 1 165 ? -3.705 -7.338 12.661 1.00 84.38 165 VAL A C 1
ATOM 1326 O O . VAL A 1 165 ? -4.723 -8.024 12.682 1.00 84.38 165 VAL A O 1
ATOM 1329 N N . PHE A 1 166 ? -3.732 -6.010 12.767 1.00 82.81 166 PHE A N 1
ATOM 1330 C CA . PHE A 1 166 ? -4.942 -5.209 12.813 1.00 82.81 166 PHE A CA 1
ATOM 1331 C C . PHE A 1 166 ? -5.333 -4.759 11.406 1.00 82.81 166 PHE A C 1
ATOM 1333 O O . PHE A 1 166 ? -4.525 -4.747 10.474 1.00 82.81 166 PHE A O 1
ATOM 1340 N N . ASN A 1 167 ? -6.580 -4.325 11.261 1.00 77.88 167 ASN A N 1
ATOM 1341 C CA . ASN A 1 167 ? -6.997 -3.633 10.055 1.00 77.88 167 ASN A CA 1
ATOM 1342 C C . ASN A 1 167 ? -6.129 -2.374 9.817 1.00 77.88 167 ASN A C 1
ATOM 1344 O O . ASN A 1 167 ? -5.912 -1.598 10.749 1.00 77.88 167 ASN A O 1
ATOM 1348 N N . GLU A 1 168 ? -5.685 -2.148 8.571 1.00 78.81 168 GLU A N 1
ATOM 1349 C CA . GLU A 1 168 ? -4.774 -1.048 8.197 1.00 78.81 168 GLU A CA 1
ATOM 1350 C C . GLU A 1 168 ? -5.273 0.339 8.630 1.00 78.81 168 GLU A C 1
ATOM 1352 O O . GLU A 1 168 ? -4.461 1.214 8.929 1.00 78.81 168 GLU A O 1
ATOM 1357 N N . ARG A 1 169 ? -6.596 0.560 8.686 1.00 84.94 169 ARG A N 1
ATOM 1358 C CA . ARG A 1 169 ? -7.174 1.844 9.104 1.00 84.94 169 ARG A CA 1
ATOM 1359 C C . ARG A 1 169 ? -7.008 2.064 10.600 1.00 84.94 169 ARG A C 1
ATOM 1361 O O . ARG A 1 169 ? -6.377 3.039 11.002 1.00 84.94 169 ARG A O 1
ATOM 1368 N N . VAL A 1 170 ? -7.498 1.127 11.405 1.00 85.25 170 VAL A N 1
ATOM 1369 C CA . VAL A 1 170 ? -7.422 1.185 12.872 1.00 85.25 170 VAL A CA 1
ATOM 1370 C C . VAL A 1 170 ? -5.968 1.164 13.354 1.00 85.25 170 VAL A C 1
ATOM 1372 O O . VAL A 1 170 ? -5.602 1.863 14.296 1.00 85.25 170 VAL A O 1
ATOM 1375 N N . ALA A 1 171 ? -5.090 0.437 12.667 1.00 90.31 171 ALA A N 1
ATOM 1376 C CA . ALA A 1 171 ? -3.672 0.378 12.998 1.00 90.31 171 ALA A CA 1
ATOM 1377 C C . ALA A 1 171 ? -2.967 1.754 13.000 1.00 90.31 171 ALA A C 1
ATOM 1379 O O . ALA A 1 171 ? -1.880 1.876 13.567 1.00 90.31 171 ALA A O 1
ATOM 1380 N N . ASN A 1 172 ? -3.563 2.801 12.406 1.00 93.50 172 ASN A N 1
ATOM 1381 C CA . ASN A 1 172 ? -3.023 4.166 12.436 1.00 93.50 172 ASN A CA 1
ATOM 1382 C C . ASN A 1 172 ? -3.133 4.857 13.803 1.00 93.50 172 ASN A C 1
ATOM 1384 O O . ASN A 1 172 ? -2.411 5.825 14.030 1.00 93.50 172 ASN A O 1
ATOM 1388 N N . ILE A 1 173 ? -3.989 4.373 14.703 1.00 93.06 173 ILE A N 1
ATOM 1389 C CA . ILE A 1 173 ? -4.198 4.953 16.041 1.00 93.06 173 ILE A CA 1
ATOM 1390 C C . ILE A 1 173 ? -3.795 4.012 17.183 1.00 93.06 173 ILE A C 1
ATOM 1392 O O . ILE A 1 173 ? -3.819 4.408 18.344 1.00 93.06 173 ILE A O 1
ATOM 1396 N N . 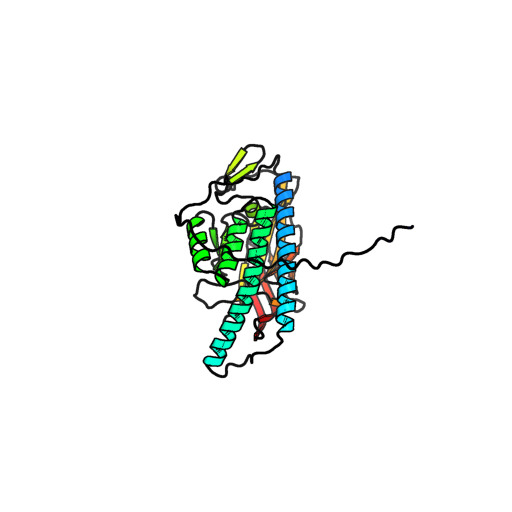ILE A 1 174 ? -3.434 2.771 16.856 1.00 91.25 174 ILE A N 1
ATOM 1397 C CA . ILE A 1 174 ? -2.933 1.779 17.805 1.00 91.25 174 ILE A CA 1
ATOM 1398 C C . ILE A 1 174 ? -1.437 2.022 18.009 1.00 91.25 174 ILE A C 1
ATOM 1400 O O . ILE A 1 174 ? -0.693 2.101 17.029 1.00 91.25 174 ILE A O 1
ATOM 1404 N N . ASN A 1 175 ? -0.990 2.145 19.261 1.00 92.31 175 ASN A N 1
ATOM 1405 C CA . ASN A 1 175 ? 0.423 2.370 19.579 1.00 92.31 175 ASN A CA 1
ATOM 1406 C C . ASN A 1 175 ? 1.288 1.119 19.291 1.00 92.31 175 ASN A C 1
ATOM 1408 O O . ASN A 1 175 ? 0.803 0.070 18.862 1.00 92.31 175 ASN A O 1
ATOM 1412 N N . ILE A 1 176 ? 2.589 1.205 19.565 1.00 91.50 176 ILE A N 1
ATOM 1413 C CA . ILE A 1 176 ? 3.537 0.098 19.343 1.00 91.50 176 ILE A CA 1
ATOM 1414 C C . ILE A 1 176 ? 3.349 -1.116 20.274 1.00 91.50 176 ILE A C 1
ATOM 1416 O O . ILE A 1 176 ? 3.980 -2.151 20.051 1.00 91.50 176 ILE A O 1
ATOM 1420 N N . GLU A 1 177 ? 2.485 -1.005 21.285 1.00 89.56 177 GLU A N 1
ATOM 1421 C CA . GLU A 1 177 ? 2.121 -2.075 22.222 1.00 89.56 177 GLU A CA 1
ATOM 1422 C C . GLU A 1 177 ? 0.769 -2.727 21.887 1.00 89.56 177 GLU A C 1
ATOM 1424 O O . GLU A 1 177 ? 0.414 -3.742 22.484 1.00 89.56 177 GLU A O 1
ATOM 1429 N N . GLY A 1 178 ? 0.034 -2.214 20.892 1.00 87.25 178 GLY A N 1
ATOM 1430 C CA . GLY A 1 178 ? -1.282 -2.744 20.520 1.00 87.25 178 GLY A CA 1
ATOM 1431 C C . GLY A 1 178 ? -2.455 -2.079 21.249 1.00 87.25 178 GLY A C 1
ATOM 1432 O O . GLY A 1 178 ? -3.527 -2.676 21.355 1.00 87.25 178 GLY A O 1
ATOM 1433 N N . GLU A 1 179 ? -2.265 -0.858 21.751 1.00 88.06 179 GLU A N 1
ATOM 1434 C CA . GLU A 1 179 ? -3.163 -0.215 22.708 1.00 88.06 179 GLU A CA 1
ATOM 1435 C C . GLU A 1 179 ? -3.677 1.152 22.233 1.00 88.06 179 GLU A C 1
ATOM 1437 O O . GLU A 1 179 ? -2.984 1.907 21.545 1.00 88.06 179 GLU A O 1
ATOM 1442 N N . VAL A 1 180 ? -4.903 1.476 22.652 1.00 89.81 180 VAL A N 1
ATOM 1443 C CA . VAL A 1 180 ? -5.561 2.781 22.493 1.00 89.81 180 VAL A CA 1
ATOM 1444 C C . VAL A 1 180 ? -6.621 2.950 23.587 1.00 89.81 180 VAL A C 1
ATOM 1446 O O . VAL A 1 180 ? -7.103 1.958 24.140 1.00 89.81 180 VAL A O 1
ATOM 1449 N N . ILE A 1 181 ? -6.979 4.187 23.931 1.00 88.94 181 ILE A N 1
ATOM 1450 C CA . ILE A 1 181 ? -8.025 4.484 24.916 1.00 88.94 181 ILE A CA 1
ATOM 1451 C C . ILE A 1 181 ? -9.252 5.052 24.200 1.00 88.94 181 ILE A C 1
ATOM 1453 O O . ILE A 1 181 ? -9.139 5.997 23.422 1.00 88.94 181 ILE A O 1
ATOM 1457 N N . ILE A 1 182 ? -10.425 4.486 24.484 1.00 86.44 182 ILE A N 1
ATOM 1458 C CA . ILE A 1 182 ? -11.725 4.953 23.986 1.00 86.44 182 ILE A CA 1
ATOM 1459 C C . ILE A 1 182 ? -12.664 5.050 25.187 1.00 86.44 182 ILE A C 1
ATOM 1461 O O . ILE A 1 182 ? -12.759 4.104 25.968 1.00 86.44 182 ILE A O 1
ATOM 1465 N N . GLU A 1 183 ? -13.317 6.197 25.375 1.00 87.31 183 GLU A N 1
ATOM 1466 C CA . GLU A 1 183 ? -14.227 6.452 26.504 1.00 87.31 183 GLU A CA 1
ATOM 1467 C C . GLU A 1 183 ? -13.576 6.163 27.873 1.00 87.31 183 GLU A C 1
ATOM 1469 O O . GLU A 1 183 ? -14.184 5.605 28.788 1.00 87.31 183 GLU A O 1
ATOM 1474 N N . GLY A 1 184 ? -12.285 6.491 28.008 1.00 83.69 184 GLY A N 1
ATOM 1475 C CA . GLY A 1 184 ? -11.507 6.242 29.226 1.00 83.69 184 GLY A CA 1
ATOM 1476 C C . GLY A 1 184 ? -11.158 4.770 29.483 1.00 83.69 184 GLY A C 1
ATOM 1477 O O . GLY A 1 184 ? -10.516 4.469 30.489 1.00 83.69 184 GLY A O 1
ATOM 1478 N N . LYS A 1 185 ? -11.531 3.847 28.588 1.00 85.19 185 LYS A N 1
ATOM 1479 C CA . LYS A 1 185 ? -11.192 2.423 28.676 1.00 85.19 185 LYS A CA 1
ATOM 1480 C C . LYS A 1 185 ? -10.042 2.090 27.741 1.00 85.19 185 LYS A C 1
ATOM 1482 O O . LYS A 1 185 ? -10.060 2.426 26.560 1.00 85.19 185 LYS A O 1
ATOM 1487 N N . LYS A 1 186 ? -9.053 1.378 28.272 1.00 81.88 186 LYS A N 1
ATOM 1488 C CA . LYS A 1 186 ? -7.962 0.815 27.482 1.00 81.88 186 LYS A CA 1
ATOM 1489 C C . LYS A 1 186 ? -8.499 -0.355 26.660 1.00 81.88 186 LYS A C 1
ATOM 1491 O O . LYS A 1 186 ? -8.924 -1.362 27.221 1.00 81.88 186 LYS A O 1
ATOM 1496 N N . VAL A 1 187 ? -8.494 -0.211 25.341 1.00 73.44 187 VAL A N 1
ATOM 1497 C CA . VAL A 1 187 ? -8.959 -1.238 24.409 1.00 73.44 187 VAL A CA 1
ATOM 1498 C C . VAL A 1 187 ? -7.741 -1.971 23.863 1.00 73.44 187 VAL A C 1
ATOM 1500 O O . VAL A 1 187 ? -6.950 -1.410 23.105 1.00 73.44 187 VAL A O 1
ATOM 1503 N N . ASN A 1 188 ? -7.588 -3.240 24.245 1.00 63.75 188 ASN A N 1
ATOM 1504 C CA . 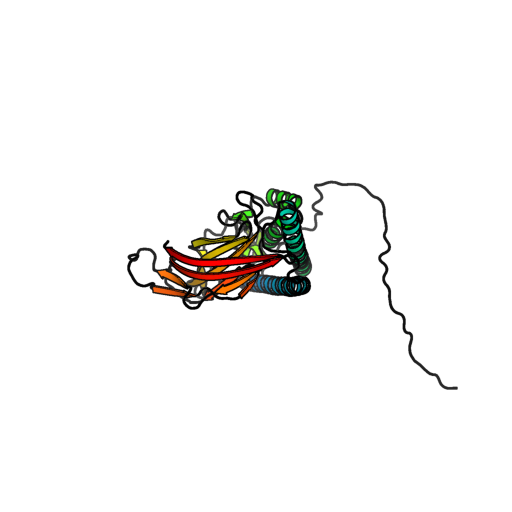ASN A 1 188 ? -6.662 -4.145 23.573 1.00 63.75 188 ASN A CA 1
ATOM 1505 C C . ASN A 1 188 ? -7.351 -4.674 22.312 1.00 63.75 188 ASN A C 1
ATOM 1507 O O . ASN A 1 188 ? -8.274 -5.493 22.381 1.00 63.75 188 ASN A O 1
ATOM 1511 N N . TYR A 1 189 ? -6.929 -4.181 21.150 1.00 62.41 189 TYR A N 1
ATOM 1512 C CA . TYR A 1 189 ? -7.561 -4.530 19.877 1.00 62.41 189 TYR A CA 1
ATOM 1513 C C . TYR A 1 189 ? -7.358 -6.000 19.484 1.00 62.41 189 TYR A C 1
ATOM 1515 O O . TYR A 1 189 ? -8.116 -6.519 18.668 1.00 62.41 189 TYR A O 1
ATOM 1523 N N . LYS A 1 190 ? -6.386 -6.702 20.088 1.00 55.28 190 LYS A N 1
ATOM 1524 C CA . LYS A 1 190 ? -6.132 -8.127 19.827 1.00 55.28 190 LYS A CA 1
ATOM 1525 C C . LYS A 1 190 ? -7.201 -9.042 20.438 1.00 55.28 190 LYS A C 1
ATOM 1527 O O . LYS A 1 190 ? -7.410 -10.142 19.940 1.00 55.28 190 LYS A O 1
ATOM 1532 N N . GLU A 1 191 ? -7.877 -8.590 21.494 1.00 50.50 191 GLU A N 1
ATOM 1533 C CA . GLU A 1 191 ? -8.846 -9.385 22.263 1.00 50.50 191 GLU A CA 1
ATOM 1534 C C . GLU A 1 191 ? -10.307 -9.047 21.914 1.00 50.50 191 GLU A C 1
ATOM 1536 O O . GLU A 1 191 ? -11.181 -9.903 22.022 1.00 50.50 191 GLU A O 1
ATOM 1541 N N . ASN A 1 192 ? -10.585 -7.827 21.438 1.00 45.09 192 ASN A N 1
ATOM 1542 C CA . ASN A 1 192 ? -11.954 -7.301 21.348 1.00 45.09 192 ASN A CA 1
ATOM 1543 C C . ASN A 1 192 ? -12.652 -7.454 19.985 1.00 45.09 192 ASN A C 1
ATOM 1545 O O . ASN A 1 192 ? -13.872 -7.321 19.915 1.00 45.09 192 ASN A O 1
ATOM 1549 N N . PHE A 1 193 ? -11.949 -7.800 18.902 1.00 49.31 193 PHE A N 1
ATOM 1550 C CA . PHE A 1 193 ? -12.575 -7.924 17.571 1.00 49.31 193 PHE A CA 1
ATOM 1551 C C . PHE A 1 193 ? -13.238 -9.281 17.279 1.00 49.31 193 PHE A C 1
ATOM 1553 O O . PHE A 1 193 ? -13.428 -9.660 16.126 1.00 49.31 193 PHE A O 1
ATOM 1560 N N . SER A 1 194 ? -13.667 -9.974 18.338 1.00 35.75 194 SER A N 1
ATOM 1561 C CA . SER A 1 194 ? -14.663 -11.050 18.242 1.00 35.75 194 SER A CA 1
ATOM 1562 C C . SER A 1 194 ? -16.097 -10.559 18.496 1.00 35.75 194 SER A C 1
ATOM 1564 O O . SER A 1 194 ? -17.034 -11.327 18.293 1.00 35.75 194 SER A O 1
ATOM 1566 N N . THR A 1 195 ? -16.316 -9.303 18.917 1.00 33.38 195 THR A N 1
ATOM 1567 C CA . THR A 1 195 ? -17.652 -8.847 19.349 1.00 33.38 195 THR A CA 1
ATOM 1568 C C . THR A 1 195 ? -17.984 -7.410 18.952 1.00 33.38 195 THR A C 1
ATOM 1570 O O . THR A 1 195 ? -17.213 -6.478 19.139 1.00 33.38 195 THR A O 1
ATOM 1573 N N . SER A 1 196 ? -19.183 -7.271 18.391 1.00 45.12 196 SER A N 1
ATOM 1574 C CA . SER A 1 196 ? -19.831 -6.075 17.855 1.00 45.12 196 SER A CA 1
ATOM 1575 C C . SER A 1 196 ? -20.102 -4.962 18.875 1.00 45.12 196 SER A C 1
ATOM 1577 O O . SER A 1 196 ? -20.594 -5.266 19.957 1.00 45.12 196 SER A O 1
ATOM 1579 N N . ASN A 1 197 ? -19.969 -3.694 18.459 1.00 37.50 197 ASN A N 1
ATOM 1580 C CA . ASN A 1 197 ? -21.023 -2.651 18.415 1.00 37.50 197 ASN A CA 1
ATOM 1581 C C . ASN A 1 197 ? -20.441 -1.348 17.809 1.00 37.50 197 ASN A C 1
ATOM 1583 O O . ASN A 1 197 ? -19.291 -1.042 18.048 1.00 37.50 197 ASN A O 1
ATOM 1587 N N . GLN A 1 198 ? -21.047 -0.815 16.731 1.00 44.25 198 GLN A N 1
ATOM 1588 C CA . GLN A 1 198 ? -21.689 0.523 16.674 1.00 44.25 198 GLN A CA 1
ATOM 1589 C C . GLN A 1 198 ? -20.672 1.686 16.738 1.00 44.25 198 GLN A C 1
ATOM 1591 O O . GLN A 1 198 ? -20.610 2.367 17.741 1.00 44.25 198 GLN A O 1
ATOM 1596 N N . THR A 1 199 ? -19.830 1.918 15.724 1.00 42.91 199 THR A N 1
ATOM 1597 C CA . THR A 1 199 ? -20.083 2.984 14.703 1.00 42.91 199 THR A CA 1
ATOM 1598 C C . THR A 1 199 ? -19.172 2.879 13.459 1.00 42.91 199 THR A C 1
ATOM 1600 O O . THR A 1 199 ? -19.107 3.791 12.636 1.00 42.91 199 THR A O 1
ATOM 1603 N N . GLN A 1 200 ? -18.466 1.761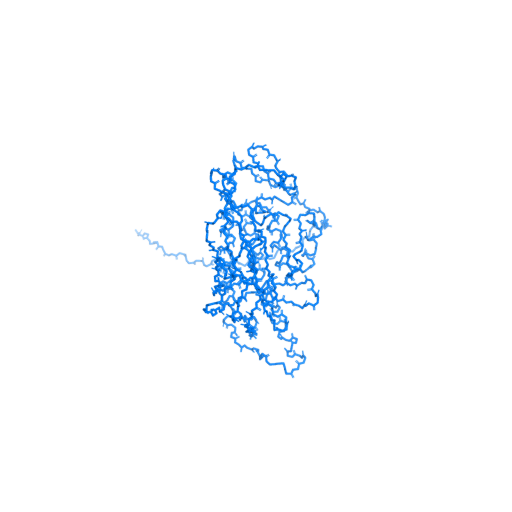 13.285 1.00 50.72 200 GLN A N 1
ATOM 1604 C CA . GLN A 1 200 ? -17.434 1.622 12.250 1.00 50.72 200 GLN A CA 1
ATOM 1605 C C . GLN A 1 200 ? -17.982 1.791 10.828 1.00 50.72 200 GLN A C 1
ATOM 1607 O O . GLN A 1 200 ? -18.584 0.871 10.266 1.00 50.72 200 GLN A O 1
ATOM 1612 N N . LYS A 1 201 ? -17.706 2.951 10.218 1.00 67.94 201 LYS A N 1
ATOM 1613 C CA . LYS A 1 201 ? -18.019 3.207 8.807 1.00 67.94 201 LYS A CA 1
ATOM 1614 C C . LYS A 1 201 ? -17.312 2.193 7.917 1.00 67.94 201 LYS A C 1
ATOM 1616 O O . LYS A 1 201 ? -17.950 1.683 7.013 1.00 67.94 201 LYS A O 1
ATOM 1621 N N . TYR A 1 202 ? -16.071 1.817 8.231 1.00 69.44 202 TYR A N 1
ATOM 1622 C CA . TYR A 1 202 ? -15.328 0.735 7.582 1.00 69.44 202 TYR A CA 1
ATOM 1623 C C . TYR A 1 202 ? -14.826 -0.272 8.626 1.00 69.44 202 TYR A C 1
ATOM 1625 O O . TYR A 1 202 ? -14.181 0.109 9.594 1.00 69.44 202 TYR A O 1
ATOM 1633 N N . ILE A 1 203 ? -15.108 -1.555 8.407 1.00 71.25 203 ILE A N 1
ATOM 1634 C CA . ILE A 1 203 ? -14.737 -2.675 9.285 1.00 71.25 203 ILE A CA 1
ATOM 1635 C C . ILE A 1 203 ? -13.465 -3.368 8.769 1.00 71.25 203 ILE A C 1
ATOM 1637 O O . ILE A 1 203 ? -12.593 -3.734 9.554 1.00 71.25 203 ILE A O 1
ATOM 1641 N N . GLY A 1 204 ? -13.338 -3.558 7.452 1.00 70.94 204 GLY A N 1
ATOM 1642 C CA . GLY A 1 204 ? -12.159 -4.191 6.860 1.00 70.94 204 GLY A CA 1
ATOM 1643 C C . GLY A 1 204 ? -12.346 -4.723 5.446 1.00 70.94 204 GLY A C 1
ATOM 1644 O O . GLY A 1 204 ? -13.465 -4.767 4.942 1.00 70.94 204 GLY A O 1
ATOM 1645 N N . ASP A 1 205 ? -11.248 -5.138 4.815 1.00 79.31 205 ASP A N 1
ATOM 1646 C CA . ASP A 1 205 ? -11.273 -5.825 3.521 1.00 79.31 205 ASP A CA 1
ATOM 1647 C C . ASP A 1 205 ? -11.517 -7.334 3.742 1.00 79.31 205 ASP A C 1
ATOM 1649 O O . ASP A 1 205 ? -10.889 -7.959 4.596 1.00 79.31 205 ASP A O 1
ATOM 1653 N N . GLU A 1 206 ? -12.429 -7.932 2.973 1.00 79.81 206 GLU A N 1
ATOM 1654 C CA . GLU A 1 206 ? -12.750 -9.366 2.982 1.00 79.81 206 GLU A CA 1
ATOM 1655 C C . GLU A 1 206 ? -12.686 -9.942 1.553 1.00 79.81 206 GLU A C 1
ATOM 1657 O O . GLU A 1 206 ? -12.870 -9.216 0.573 1.00 79.81 206 GLU A O 1
ATOM 1662 N N . PHE A 1 207 ? -12.499 -11.267 1.438 1.00 79.62 207 PHE A N 1
ATOM 1663 C CA . PHE A 1 207 ? -12.493 -12.008 0.162 1.00 79.62 207 PHE A CA 1
ATOM 1664 C C . PHE A 1 207 ? -11.598 -11.355 -0.898 1.00 79.62 207 PHE A C 1
ATOM 1666 O O . PHE A 1 207 ? -12.002 -11.160 -2.043 1.00 79.62 207 PHE A O 1
ATOM 1673 N N . ILE A 1 208 ? -10.393 -10.972 -0.472 1.00 83.62 208 ILE A N 1
ATOM 1674 C CA . ILE A 1 208 ? -9.381 -10.408 -1.356 1.00 83.62 208 ILE A CA 1
ATOM 1675 C C . ILE A 1 208 ? -8.819 -11.544 -2.189 1.00 83.62 208 ILE A C 1
ATOM 1677 O O . ILE A 1 208 ? -8.245 -12.487 -1.645 1.00 83.62 208 ILE A O 1
ATOM 1681 N N . VAL A 1 209 ? -8.967 -11.421 -3.496 1.00 85.81 209 VAL A N 1
ATOM 1682 C CA . VAL A 1 209 ? -8.377 -12.329 -4.460 1.00 85.81 209 VAL A CA 1
ATOM 1683 C C . VAL A 1 209 ? -7.421 -11.542 -5.337 1.00 85.81 209 VAL A C 1
ATOM 1685 O O . VAL A 1 209 ? -7.709 -10.402 -5.699 1.00 85.81 209 VAL A O 1
ATOM 1688 N N . GLY A 1 210 ? -6.253 -12.099 -5.619 1.00 86.50 210 GLY A N 1
ATOM 1689 C CA . GLY A 1 210 ? -5.238 -11.400 -6.385 1.00 86.50 210 GLY A CA 1
ATOM 1690 C C . GLY A 1 210 ? -3.994 -12.238 -6.595 1.00 86.50 210 GLY A C 1
ATOM 1691 O O . GLY A 1 210 ? -3.598 -13.014 -5.727 1.00 86.50 210 GLY A O 1
ATOM 1692 N N . GLU A 1 211 ? -3.369 -12.043 -7.748 1.00 90.31 211 GLU A N 1
ATOM 1693 C CA . GLU A 1 211 ? -2.185 -12.777 -8.175 1.00 90.31 211 GLU A CA 1
ATOM 1694 C C . GLU A 1 211 ? -1.223 -11.869 -8.956 1.00 90.31 211 GLU A C 1
ATOM 1696 O O . GLU A 1 211 ? -1.452 -10.669 -9.159 1.00 90.31 211 GLU A O 1
ATOM 1701 N N . LEU A 1 212 ? -0.105 -12.452 -9.388 1.00 91.94 212 LEU A N 1
ATOM 1702 C CA . LEU A 1 212 ? 0.835 -11.810 -10.296 1.00 91.94 212 LEU A CA 1
ATOM 1703 C C . LEU A 1 212 ? 0.167 -11.612 -11.667 1.00 91.94 212 LEU A C 1
ATOM 1705 O O . LEU A 1 212 ? -0.120 -12.575 -12.368 1.00 91.94 212 LEU A O 1
ATOM 1709 N N . ALA A 1 213 ? -0.037 -10.357 -12.066 1.00 93.88 213 ALA A N 1
ATOM 1710 C CA . ALA A 1 213 ? -0.549 -10.000 -13.388 1.00 93.88 213 ALA A CA 1
ATOM 1711 C C . ALA A 1 213 ? 0.515 -10.201 -14.482 1.00 93.88 213 ALA A C 1
ATOM 1713 O O . ALA A 1 213 ? 0.205 -10.602 -15.599 1.00 93.88 213 ALA A O 1
ATOM 1714 N N . GLY A 1 214 ? 1.779 -9.910 -14.164 1.00 93.00 214 GLY A N 1
ATOM 1715 C CA . GLY A 1 214 ? 2.907 -10.069 -15.076 1.00 93.00 214 GLY A CA 1
ATOM 1716 C C . GLY A 1 214 ? 4.226 -9.635 -14.445 1.00 93.00 214 GLY A C 1
ATOM 1717 O O . GLY A 1 214 ? 4.249 -9.005 -13.385 1.00 93.00 214 GLY A O 1
ATOM 1718 N N . PHE A 1 215 ? 5.343 -9.974 -15.087 1.00 91.81 215 PHE A N 1
ATOM 1719 C CA . PHE A 1 215 ? 6.678 -9.624 -14.603 1.00 91.81 215 PHE A CA 1
ATOM 1720 C C . PHE A 1 215 ? 7.677 -9.397 -15.744 1.00 91.81 215 PHE A C 1
ATOM 1722 O O . PHE A 1 215 ? 7.536 -9.944 -16.835 1.00 91.81 215 PHE A O 1
ATOM 1729 N N . ASN A 1 216 ? 8.705 -8.595 -15.468 1.00 88.62 216 ASN A N 1
ATOM 1730 C CA . ASN A 1 216 ? 9.856 -8.346 -16.329 1.00 88.62 216 ASN A CA 1
ATOM 1731 C C . ASN A 1 216 ? 11.131 -8.316 -15.467 1.00 88.62 216 ASN A C 1
ATOM 1733 O O . ASN A 1 216 ? 11.485 -7.286 -14.879 1.00 88.62 216 ASN A O 1
ATOM 1737 N N . ASP A 1 217 ? 11.807 -9.467 -15.396 1.00 84.50 217 ASP A N 1
ATOM 1738 C CA . ASP A 1 217 ? 12.893 -9.756 -14.455 1.00 84.50 217 ASP A CA 1
ATOM 1739 C C . ASP A 1 217 ? 12.454 -9.535 -12.986 1.00 84.50 217 ASP A C 1
ATOM 1741 O O . ASP A 1 217 ? 11.691 -10.314 -12.416 1.00 84.50 217 ASP A O 1
ATOM 1745 N N . ASP A 1 218 ? 12.953 -8.468 -12.374 1.00 86.25 218 ASP A N 1
ATOM 1746 C CA . ASP A 1 218 ? 12.754 -8.034 -10.997 1.00 86.25 218 ASP A CA 1
ATOM 1747 C C . ASP A 1 218 ? 11.538 -7.118 -10.811 1.00 86.25 218 ASP A C 1
ATOM 1749 O O . ASP A 1 218 ? 11.099 -6.926 -9.678 1.00 86.25 218 ASP A O 1
ATOM 1753 N N . TYR A 1 219 ? 10.972 -6.588 -11.898 1.00 91.88 219 TYR A N 1
ATOM 1754 C CA . TYR A 1 219 ? 9.784 -5.740 -11.874 1.00 91.88 219 TYR A CA 1
ATOM 1755 C C . TYR A 1 219 ? 8.520 -6.592 -12.007 1.00 91.88 219 TYR A C 1
ATOM 1757 O O . TYR A 1 219 ? 8.405 -7.394 -12.935 1.00 91.88 219 TYR A O 1
ATOM 1765 N N . LYS A 1 220 ? 7.574 -6.441 -11.077 1.00 92.56 220 LYS A N 1
ATOM 1766 C CA . LYS A 1 220 ? 6.378 -7.288 -10.969 1.00 92.56 220 LYS A CA 1
ATOM 1767 C C . LYS A 1 220 ? 5.128 -6.442 -10.799 1.00 92.56 220 LYS A C 1
ATOM 1769 O O . LYS A 1 220 ? 5.120 -5.518 -9.987 1.00 92.56 220 LYS A O 1
ATOM 1774 N N . ALA A 1 221 ? 4.071 -6.803 -11.515 1.00 95.06 221 ALA A N 1
ATOM 1775 C CA . ALA A 1 221 ? 2.753 -6.199 -11.409 1.00 95.06 221 ALA A CA 1
ATOM 1776 C C . ALA A 1 221 ? 1.758 -7.221 -10.856 1.00 95.06 221 ALA A C 1
ATOM 1778 O O . ALA A 1 221 ? 1.727 -8.365 -11.303 1.00 95.06 221 ALA A O 1
ATOM 1779 N N . TYR A 1 222 ? 0.939 -6.802 -9.900 1.00 94.88 222 TYR A N 1
ATOM 1780 C CA . TYR A 1 222 ? -0.090 -7.613 -9.257 1.00 94.88 222 TYR A CA 1
ATOM 1781 C C . TYR A 1 222 ? -1.448 -6.955 -9.438 1.00 94.88 222 TYR A C 1
ATOM 1783 O O . TYR A 1 222 ? -1.549 -5.723 -9.468 1.00 94.88 222 TYR A O 1
ATOM 1791 N N . TYR A 1 223 ? -2.483 -7.781 -9.510 1.00 95.56 223 TYR A N 1
ATOM 1792 C CA . TYR A 1 223 ? -3.865 -7.331 -9.463 1.00 95.56 223 TYR A CA 1
ATOM 1793 C C . TYR A 1 223 ? -4.540 -7.882 -8.214 1.00 95.56 223 TYR A C 1
ATOM 1795 O O . TYR A 1 223 ? -4.188 -8.950 -7.723 1.00 95.56 223 TYR A O 1
ATOM 1803 N N . PHE A 1 224 ? -5.522 -7.143 -7.716 1.00 95.06 224 PHE A N 1
ATOM 1804 C CA . PHE A 1 224 ? -6.378 -7.561 -6.623 1.00 95.06 224 PHE A CA 1
ATOM 1805 C C . PHE A 1 224 ? -7.814 -7.137 -6.908 1.00 95.06 224 PHE A C 1
ATOM 1807 O O . PHE A 1 224 ? -8.061 -6.072 -7.479 1.00 95.06 224 PHE A O 1
ATOM 1814 N N . ALA A 1 225 ? -8.761 -7.938 -6.449 1.00 95.12 225 ALA A N 1
ATOM 1815 C CA . ALA A 1 225 ? -10.170 -7.614 -6.364 1.00 95.12 225 ALA A CA 1
ATOM 1816 C C . ALA A 1 225 ? -10.695 -8.073 -5.005 1.00 95.12 225 ALA A C 1
ATOM 1818 O O . ALA A 1 225 ? -10.246 -9.074 -4.454 1.00 95.12 225 ALA A O 1
ATOM 1819 N N . GLY A 1 226 ? -11.641 -7.340 -4.438 1.00 93.75 226 GLY A N 1
ATOM 1820 C CA . GLY A 1 226 ? -12.183 -7.694 -3.135 1.00 93.75 226 GLY A CA 1
ATOM 1821 C C . GLY A 1 226 ? -13.348 -6.814 -2.742 1.00 93.75 226 GLY A C 1
ATOM 1822 O O . GLY A 1 226 ? -13.884 -6.046 -3.552 1.00 93.75 226 GLY A O 1
ATOM 1823 N N . ARG A 1 227 ? -13.745 -6.926 -1.477 1.00 89.81 227 ARG A N 1
ATOM 1824 C CA . ARG A 1 227 ? -14.759 -6.050 -0.900 1.00 89.81 227 ARG A CA 1
ATOM 1825 C C . ARG A 1 227 ? -14.284 -5.433 0.397 1.00 89.81 227 ARG A C 1
ATOM 1827 O O . ARG A 1 227 ? -13.659 -6.085 1.221 1.00 89.81 227 ARG A O 1
ATOM 1834 N N . GLU A 1 228 ? -14.670 -4.191 0.586 1.00 88.56 228 GLU A N 1
ATOM 1835 C CA . GLU A 1 228 ? -14.647 -3.514 1.861 1.00 88.56 228 GLU A CA 1
ATOM 1836 C C . GLU A 1 228 ? -15.975 -3.772 2.575 1.00 88.56 228 GLU A C 1
ATOM 1838 O O . GLU A 1 228 ? -17.057 -3.666 1.986 1.00 88.56 228 GLU A O 1
ATOM 1843 N N . VAL A 1 229 ? -15.901 -4.066 3.861 1.00 85.75 229 VAL A N 1
ATOM 1844 C CA . VAL A 1 229 ? -17.044 -4.170 4.756 1.00 85.75 229 VAL A CA 1
ATOM 1845 C C . VAL A 1 229 ? -17.239 -2.851 5.468 1.00 85.75 229 VAL A C 1
ATOM 1847 O O . VAL A 1 229 ? -16.300 -2.301 6.033 1.00 85.75 229 VAL A O 1
ATOM 1850 N N . HIS A 1 230 ? -18.475 -2.381 5.484 1.00 83.44 230 HIS A N 1
ATOM 1851 C CA . HIS A 1 230 ? -18.882 -1.124 6.088 1.00 83.44 230 HIS A CA 1
ATOM 1852 C C . HIS A 1 230 ? -20.104 -1.346 6.984 1.00 83.44 230 HIS A C 1
ATOM 1854 O O . HIS A 1 230 ? -20.845 -2.319 6.809 1.00 83.44 230 HIS A O 1
ATOM 1860 N N . LYS A 1 231 ? -20.337 -0.445 7.937 1.00 80.00 231 LYS A N 1
ATOM 1861 C CA . LYS A 1 231 ? -21.555 -0.399 8.756 1.00 80.00 231 LYS A CA 1
ATOM 1862 C C . LYS A 1 231 ? -22.107 1.022 8.714 1.00 80.00 231 LYS A C 1
ATOM 1864 O O . LYS A 1 231 ? -21.345 1.977 8.807 1.00 80.00 231 LYS A O 1
ATOM 1869 N N . ASN A 1 232 ? -23.414 1.178 8.520 1.00 76.56 232 ASN A N 1
ATOM 1870 C CA . ASN A 1 232 ? -24.041 2.500 8.601 1.00 76.56 232 ASN A CA 1
ATOM 1871 C C . ASN A 1 232 ? -24.395 2.863 10.055 1.00 76.56 232 ASN A C 1
ATOM 1873 O O . ASN A 1 232 ? -24.268 2.032 10.957 1.00 76.56 232 ASN A O 1
ATOM 1877 N N . ASP A 1 233 ? -24.893 4.082 10.262 1.00 69.75 233 ASP A N 1
ATOM 1878 C CA . ASP A 1 233 ? -25.243 4.614 11.588 1.00 69.75 233 ASP A CA 1
ATOM 1879 C C . ASP A 1 233 ? -26.345 3.798 12.293 1.00 69.75 233 ASP A C 1
ATOM 1881 O O . ASP A 1 233 ? -26.405 3.742 13.517 1.00 69.75 233 ASP A O 1
ATOM 1885 N N . LEU A 1 234 ? -27.185 3.091 11.526 1.00 75.62 234 LEU A N 1
ATOM 1886 C CA . LEU A 1 234 ? -28.214 2.173 12.039 1.00 75.62 234 LEU A CA 1
ATOM 1887 C C . LEU A 1 234 ? -27.669 0.772 12.352 1.00 75.62 234 LEU A C 1
ATOM 1889 O O . LEU A 1 234 ? -28.413 -0.131 12.731 1.00 75.62 234 LEU A O 1
ATOM 1893 N N . GLY A 1 235 ? -26.372 0.556 12.157 1.00 72.38 235 GLY A N 1
ATOM 1894 C CA . GLY A 1 235 ? -25.721 -0.718 12.389 1.00 72.38 235 GLY A CA 1
ATOM 1895 C C . GLY A 1 235 ? -25.894 -1.752 11.268 1.00 72.38 235 GLY A C 1
ATOM 1896 O O . GLY A 1 235 ? -25.508 -2.909 11.447 1.00 72.38 235 GLY A O 1
ATOM 1897 N N . VAL A 1 236 ? -26.434 -1.368 10.113 1.00 79.19 236 VAL A N 1
ATOM 1898 C CA . VAL A 1 236 ? -26.615 -2.260 8.962 1.00 79.19 236 VAL A CA 1
ATOM 1899 C C . VAL A 1 236 ? -25.287 -2.417 8.222 1.00 79.19 236 VAL A C 1
ATOM 1901 O O . VAL A 1 236 ? -24.677 -1.427 7.811 1.00 79.19 236 VAL A O 1
ATOM 1904 N N . LYS A 1 237 ? -24.843 -3.669 8.047 1.00 84.94 237 LYS A N 1
ATOM 1905 C CA . LYS A 1 237 ? -23.642 -4.016 7.272 1.00 84.94 237 LYS A CA 1
ATOM 1906 C C . LYS A 1 237 ? -23.918 -3.830 5.778 1.00 84.94 237 LYS A C 1
ATOM 1908 O O . LYS A 1 237 ? -24.924 -4.315 5.263 1.00 84.94 237 LYS A O 1
ATOM 1913 N N . PHE A 1 238 ? -23.008 -3.156 5.091 1.00 86.94 238 PHE A N 1
ATOM 1914 C CA . PHE A 1 238 ? -23.011 -3.014 3.640 1.00 86.94 238 PHE A CA 1
ATOM 1915 C C . PHE A 1 238 ? -21.594 -3.171 3.091 1.00 86.94 238 PHE A C 1
ATOM 1917 O O . PHE A 1 238 ? -20.613 -3.174 3.832 1.00 86.94 238 PHE A O 1
ATOM 1924 N N . PHE A 1 239 ? -21.488 -3.346 1.781 1.00 89.31 239 PHE A N 1
ATOM 1925 C CA . PHE A 1 239 ? -20.249 -3.695 1.109 1.00 89.31 239 PHE A CA 1
ATOM 1926 C C . PHE A 1 239 ? -19.959 -2.716 -0.019 1.00 89.31 239 PHE A C 1
ATOM 1928 O O . PHE A 1 239 ? -20.842 -2.398 -0.830 1.00 89.31 239 PHE A O 1
ATOM 1935 N N . LYS A 1 240 ? -18.699 -2.292 -0.085 1.00 91.25 240 LYS A N 1
ATOM 1936 C CA . LYS A 1 240 ? -18.117 -1.636 -1.256 1.00 91.25 240 LYS A CA 1
ATOM 1937 C C . LYS A 1 240 ? -17.161 -2.611 -1.913 1.00 91.25 240 LYS A C 1
ATOM 1939 O O . LYS A 1 240 ? -16.563 -3.435 -1.238 1.00 91.25 240 LYS A O 1
ATOM 1944 N N . TYR A 1 241 ? -17.020 -2.528 -3.220 1.00 92.81 241 TYR A N 1
ATOM 1945 C CA . TY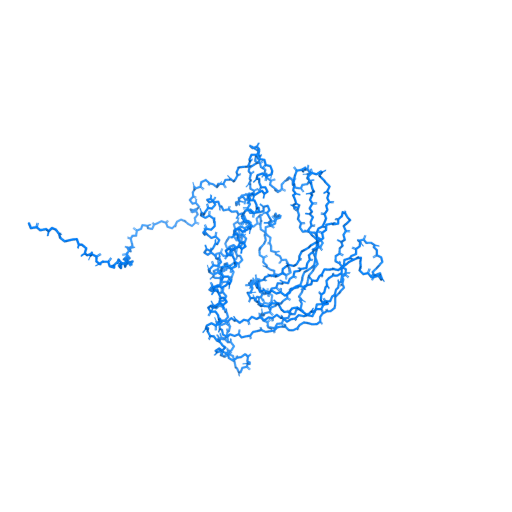R A 1 241 ? -16.175 -3.433 -3.989 1.00 92.81 241 TYR A CA 1
ATOM 1946 C C . TYR A 1 241 ? -15.026 -2.648 -4.580 1.00 92.81 241 TYR A C 1
ATOM 1948 O O . TYR A 1 241 ? -15.157 -1.448 -4.854 1.00 92.81 241 TYR A O 1
ATOM 1956 N N . TYR A 1 242 ? -13.894 -3.318 -4.735 1.00 95.12 242 TYR A N 1
ATOM 1957 C CA . TYR A 1 242 ? -12.702 -2.675 -5.239 1.00 95.12 242 TYR A CA 1
ATOM 1958 C C . TYR A 1 242 ? -11.914 -3.574 -6.174 1.00 95.12 242 TYR A C 1
ATOM 1960 O O . TYR A 1 242 ? -11.963 -4.802 -6.102 1.00 95.12 242 TYR A O 1
ATOM 1968 N N . THR A 1 243 ? -11.143 -2.903 -7.013 1.00 96.94 243 THR A N 1
ATOM 1969 C CA . THR A 1 243 ? -10.070 -3.461 -7.827 1.00 96.94 243 THR A CA 1
ATOM 1970 C C . THR A 1 243 ? -8.820 -2.638 -7.578 1.00 96.94 243 THR A C 1
ATOM 1972 O O . THR A 1 243 ? -8.891 -1.415 -7.445 1.00 96.94 243 THR A O 1
ATOM 1975 N N . GLU A 1 244 ? -7.671 -3.286 -7.502 1.00 96.75 244 GLU A N 1
ATOM 1976 C CA . GLU A 1 244 ? -6.408 -2.638 -7.178 1.00 96.75 244 GLU A CA 1
ATOM 1977 C C . GLU A 1 244 ? -5.276 -3.220 -8.016 1.00 96.75 244 GLU A C 1
ATOM 1979 O O . GLU A 1 244 ? -5.213 -4.424 -8.247 1.00 96.75 244 GLU A O 1
ATOM 1984 N N . LEU A 1 245 ? -4.380 -2.352 -8.467 1.00 97.44 245 LEU A N 1
ATOM 1985 C CA . LEU A 1 245 ? -3.149 -2.718 -9.151 1.00 97.44 245 LEU A CA 1
ATOM 1986 C C . LEU A 1 245 ? -1.972 -2.283 -8.292 1.00 97.44 245 LEU A C 1
ATOM 1988 O O . LEU A 1 245 ? -1.980 -1.162 -7.792 1.00 97.44 245 LEU A O 1
ATOM 1992 N N . LYS A 1 246 ? -0.961 -3.142 -8.142 1.00 95.75 246 LYS A N 1
ATOM 1993 C CA . LYS A 1 246 ? 0.264 -2.830 -7.389 1.00 95.75 246 LYS A CA 1
ATOM 1994 C C . LYS A 1 246 ? 1.501 -3.241 -8.156 1.00 95.75 246 LYS A C 1
ATOM 1996 O O . LYS A 1 246 ? 1.483 -4.233 -8.881 1.00 95.75 246 LYS A O 1
ATOM 2001 N N . THR A 1 247 ? 2.591 -2.517 -7.944 1.00 94.94 247 THR A N 1
ATOM 2002 C CA . THR A 1 247 ? 3.880 -2.833 -8.560 1.00 94.94 247 THR A CA 1
ATOM 2003 C C . THR A 1 247 ? 5.000 -2.885 -7.546 1.00 94.94 247 THR A C 1
ATOM 2005 O O . THR A 1 247 ? 5.086 -2.062 -6.631 1.00 94.94 247 THR A O 1
ATOM 2008 N N . TYR A 1 248 ? 5.904 -3.834 -7.754 1.00 92.81 248 TYR A N 1
ATOM 2009 C CA . TYR A 1 248 ? 7.027 -4.073 -6.868 1.00 92.81 248 TYR A CA 1
ATOM 2010 C C . TYR A 1 248 ? 8.320 -4.354 -7.631 1.00 92.81 248 TYR A C 1
ATOM 2012 O O . TYR A 1 248 ? 8.293 -4.825 -8.769 1.00 92.81 248 TYR A O 1
ATOM 2020 N N . MET A 1 249 ? 9.447 -4.105 -6.963 1.00 90.12 249 MET A N 1
ATOM 2021 C CA . MET A 1 249 ? 10.782 -4.502 -7.402 1.00 90.12 249 MET A CA 1
ATOM 2022 C C . MET A 1 249 ? 11.371 -5.534 -6.432 1.00 90.12 249 MET A C 1
ATOM 2024 O O . MET A 1 249 ? 11.351 -5.321 -5.219 1.00 90.12 249 MET A O 1
ATOM 2028 N N . GLY A 1 250 ? 11.912 -6.639 -6.946 1.00 78.31 250 GLY A N 1
ATOM 2029 C CA . GLY A 1 250 ? 12.636 -7.633 -6.150 1.00 78.31 250 GLY A CA 1
ATOM 2030 C C . GLY A 1 250 ? 12.702 -9.025 -6.787 1.00 78.31 250 GLY A C 1
ATOM 2031 O O . GLY A 1 250 ? 11.795 -9.459 -7.501 1.00 78.31 250 GLY A O 1
ATOM 2032 N N . SER A 1 251 ? 13.772 -9.767 -6.495 1.00 58.41 251 SER A N 1
ATOM 2033 C CA . SER A 1 251 ? 13.954 -11.147 -6.956 1.00 58.41 251 SER A CA 1
ATOM 2034 C C . SER A 1 251 ? 13.186 -12.135 -6.074 1.00 58.41 251 SER A C 1
ATOM 2036 O O . SER A 1 251 ? 13.248 -12.070 -4.853 1.00 58.41 251 SER A O 1
ATOM 2038 N N . PHE A 1 252 ? 12.460 -13.081 -6.677 1.00 45.00 252 PHE A N 1
ATOM 2039 C CA . PHE A 1 252 ? 11.941 -14.238 -5.934 1.00 45.00 252 PHE A CA 1
ATOM 2040 C C . PHE A 1 252 ? 13.040 -15.315 -5.883 1.00 45.00 252 PHE A C 1
ATOM 2042 O O . PHE A 1 252 ? 13.733 -15.479 -6.888 1.00 45.00 252 PHE A O 1
ATOM 2049 N N . PRO A 1 253 ? 13.238 -16.039 -4.766 1.00 41.88 253 PRO A N 1
ATOM 2050 C CA . PRO A 1 253 ? 12.447 -16.049 -3.531 1.00 41.88 253 PRO A CA 1
ATOM 2051 C C . PRO A 1 253 ? 12.930 -15.063 -2.448 1.00 41.88 253 PRO A C 1
ATOM 2053 O O . PRO A 1 253 ? 12.581 -15.219 -1.280 1.00 41.88 253 PRO A O 1
ATOM 2056 N N . ALA A 1 254 ? 13.758 -14.065 -2.780 1.00 46.75 254 ALA A N 1
ATOM 2057 C CA . ALA A 1 254 ? 14.280 -13.144 -1.776 1.00 46.75 254 ALA A CA 1
ATOM 2058 C C . ALA A 1 254 ? 13.150 -12.290 -1.163 1.00 46.75 254 ALA A C 1
ATOM 2060 O O . ALA A 1 254 ? 12.417 -11.589 -1.854 1.00 46.75 254 ALA A O 1
ATOM 2061 N N . MET A 1 255 ? 13.051 -12.336 0.168 1.00 50.44 255 MET A N 1
ATOM 2062 C CA . MET A 1 255 ? 12.022 -11.714 1.022 1.00 50.44 255 MET A CA 1
ATOM 2063 C C . MET A 1 255 ? 11.995 -10.171 1.019 1.00 50.44 255 MET A C 1
ATOM 2065 O O . MET A 1 255 ? 11.311 -9.574 1.844 1.00 50.44 255 MET A O 1
ATOM 2069 N N . ASN A 1 256 ? 12.732 -9.522 0.117 1.00 62.00 256 ASN A N 1
ATOM 2070 C CA . ASN A 1 256 ? 12.914 -8.072 0.089 1.00 62.00 256 ASN A CA 1
ATOM 2071 C C . ASN A 1 256 ? 12.278 -7.507 -1.180 1.00 62.00 256 ASN A C 1
ATOM 2073 O O . ASN A 1 256 ? 12.961 -7.039 -2.091 1.00 62.00 256 ASN A O 1
ATOM 2077 N N . VAL A 1 257 ? 10.956 -7.620 -1.245 1.00 78.50 257 VAL A N 1
ATOM 2078 C CA . VAL A 1 257 ? 10.142 -6.972 -2.267 1.00 78.50 257 VAL A CA 1
ATOM 2079 C C . VAL A 1 257 ? 9.875 -5.540 -1.809 1.00 78.50 257 VAL A C 1
ATOM 2081 O O . VAL A 1 257 ? 9.545 -5.301 -0.648 1.00 78.50 257 VAL A O 1
ATOM 2084 N N . VAL A 1 258 ? 10.058 -4.579 -2.709 1.00 88.56 258 VAL A N 1
ATOM 2085 C CA . VAL A 1 258 ? 9.951 -3.150 -2.408 1.00 88.56 258 VAL A CA 1
ATOM 2086 C C . VAL A 1 258 ? 8.879 -2.530 -3.297 1.00 88.56 258 VAL A C 1
ATOM 2088 O O . VAL A 1 258 ? 8.871 -2.767 -4.504 1.00 88.56 258 VAL A O 1
ATOM 2091 N N . GLU A 1 259 ? 7.979 -1.732 -2.715 1.00 91.56 259 GLU A N 1
ATOM 2092 C CA . GLU A 1 259 ? 6.985 -0.966 -3.481 1.00 91.56 259 GLU A CA 1
ATOM 2093 C C . GLU A 1 259 ? 7.680 -0.087 -4.531 1.00 91.56 259 GLU A C 1
ATOM 2095 O O . GLU A 1 259 ? 8.620 0.653 -4.220 1.00 91.56 259 GLU A O 1
ATOM 2100 N N . CYS A 1 260 ? 7.217 -0.180 -5.777 1.00 92.81 260 CYS A N 1
ATOM 2101 C CA . CYS A 1 260 ? 7.834 0.469 -6.927 1.00 92.81 260 CYS A CA 1
ATOM 2102 C C . CYS A 1 260 ? 6.867 1.488 -7.541 1.00 92.81 260 CYS A C 1
ATOM 2104 O O . CYS A 1 260 ? 5.786 1.076 -7.968 1.00 92.81 260 CYS A O 1
ATOM 2106 N N . PRO A 1 261 ? 7.223 2.787 -7.601 1.00 94.12 261 PRO A N 1
ATOM 2107 C CA . PRO A 1 261 ? 6.446 3.789 -8.322 1.00 94.12 261 PRO A CA 1
ATOM 2108 C C . PRO A 1 261 ? 6.357 3.467 -9.812 1.00 94.12 261 PRO A C 1
ATOM 2110 O O . PRO A 1 261 ? 7.380 3.229 -10.455 1.00 94.12 261 PRO A O 1
ATOM 2113 N N . SER A 1 262 ? 5.144 3.487 -10.352 1.00 95.81 262 SER A N 1
ATOM 2114 C CA . SER A 1 262 ? 4.846 3.097 -11.726 1.00 95.81 262 SER A CA 1
ATOM 2115 C C . SER A 1 262 ? 3.671 3.892 -12.287 1.00 95.81 262 SER A C 1
ATOM 2117 O O . SER A 1 262 ? 2.864 4.459 -11.545 1.00 95.81 262 SER A O 1
ATOM 2119 N N . VAL A 1 263 ? 3.564 3.900 -13.611 1.00 96.38 263 VAL A N 1
ATOM 2120 C CA . VAL A 1 263 ? 2.378 4.334 -14.347 1.00 96.38 263 VAL A CA 1
ATOM 2121 C C . VAL A 1 263 ? 1.594 3.094 -14.762 1.00 96.38 263 VAL A C 1
ATOM 2123 O O . VAL A 1 263 ? 2.148 2.143 -15.317 1.00 96.38 263 VAL A O 1
ATOM 2126 N N . PHE A 1 264 ? 0.298 3.119 -14.477 1.00 97.69 264 PHE A N 1
ATOM 2127 C CA . PHE A 1 264 ? -0.673 2.085 -14.797 1.00 97.69 264 PHE A CA 1
ATOM 2128 C C . PHE A 1 264 ? -1.541 2.597 -15.943 1.00 97.69 264 PHE A C 1
ATOM 2130 O O . PHE A 1 264 ? -2.323 3.531 -15.755 1.00 97.69 264 PHE A O 1
ATOM 2137 N N . THR A 1 265 ? -1.419 1.984 -17.115 1.00 97.88 265 THR A N 1
ATOM 2138 C CA . THR A 1 265 ? -2.259 2.281 -18.278 1.00 97.88 265 THR A CA 1
ATOM 2139 C C . THR A 1 265 ? -3.173 1.094 -18.519 1.00 97.88 265 THR A C 1
ATOM 2141 O O . THR A 1 265 ? -2.741 0.060 -19.019 1.00 97.88 265 THR A O 1
ATOM 2144 N N . VAL A 1 266 ? -4.437 1.226 -18.135 1.00 97.88 266 VAL A N 1
ATOM 2145 C CA . VAL A 1 266 ? -5.443 0.171 -18.256 1.00 97.88 266 VAL A CA 1
ATOM 2146 C C . VAL A 1 266 ? -6.284 0.408 -19.505 1.00 97.88 266 VAL A C 1
ATOM 2148 O O . VAL A 1 266 ? -6.770 1.515 -19.730 1.00 97.88 266 VAL A O 1
ATOM 2151 N N . GLN A 1 267 ? -6.462 -0.635 -20.315 1.00 97.50 267 GLN A N 1
ATOM 2152 C CA . GLN A 1 267 ? -7.339 -0.597 -21.478 1.00 97.50 267 GLN A CA 1
ATOM 2153 C C . GLN A 1 267 ? -8.807 -0.728 -21.055 1.00 97.50 267 GLN A C 1
ATOM 2155 O O . GLN A 1 267 ? -9.147 -1.543 -20.185 1.00 97.50 267 GLN A O 1
ATOM 2160 N N . ASP A 1 268 ? -9.675 0.025 -21.735 1.00 94.12 268 ASP A N 1
ATOM 2161 C CA . ASP A 1 268 ? -11.126 -0.038 -21.575 1.00 94.12 268 ASP A CA 1
ATOM 2162 C C . ASP A 1 268 ? -11.650 -1.479 -21.642 1.00 94.12 268 ASP A C 1
ATOM 2164 O O . ASP A 1 268 ? -11.253 -2.286 -22.486 1.00 94.12 268 ASP A O 1
ATOM 2168 N N . GLY A 1 269 ? -12.562 -1.806 -20.726 1.00 92.25 269 GLY A N 1
ATOM 2169 C CA . GLY A 1 269 ? -13.141 -3.144 -20.593 1.00 92.25 269 GLY A CA 1
ATOM 2170 C C . GLY A 1 269 ? -12.397 -4.077 -19.633 1.00 92.25 269 GLY A C 1
ATOM 2171 O O . GLY A 1 269 ? -12.926 -5.146 -19.330 1.00 92.25 269 GLY A O 1
ATOM 2172 N N . SER A 1 270 ? -11.229 -3.690 -19.109 1.00 96.75 270 SER A N 1
ATOM 2173 C CA . SER A 1 270 ? -10.557 -4.410 -18.015 1.00 96.75 270 SER A CA 1
ATOM 2174 C C . SER A 1 270 ? -11.347 -4.297 -16.713 1.00 96.75 270 SER A C 1
ATOM 2176 O O . SER A 1 270 ? -11.598 -3.194 -16.225 1.00 96.75 270 SER A O 1
ATOM 2178 N N . LYS A 1 271 ? -11.745 -5.430 -16.133 1.00 95.94 271 LYS A N 1
ATOM 2179 C CA . LYS A 1 271 ? -12.658 -5.472 -14.986 1.00 95.94 271 LYS A CA 1
ATOM 2180 C C . LYS A 1 271 ? -12.545 -6.764 -14.183 1.00 95.94 271 LYS A C 1
ATOM 2182 O O . LYS A 1 271 ? -12.215 -7.816 -14.727 1.00 95.94 271 LYS A O 1
ATOM 2187 N N . ALA A 1 272 ? -12.898 -6.680 -12.906 1.00 95.00 272 ALA A N 1
ATOM 2188 C CA . ALA A 1 272 ? -13.181 -7.834 -12.060 1.00 95.00 272 ALA A CA 1
ATOM 2189 C C . ALA A 1 272 ? -14.697 -8.045 -11.956 1.00 95.00 272 ALA A C 1
ATOM 2191 O O . ALA A 1 272 ? -15.459 -7.086 -11.787 1.00 95.00 272 ALA A O 1
ATOM 2192 N N . GLY A 1 273 ? -15.129 -9.293 -12.080 1.00 92.38 273 GLY A N 1
ATOM 2193 C CA . GLY A 1 273 ? -16.506 -9.737 -11.927 1.00 92.38 273 GLY A CA 1
ATOM 2194 C C . GLY A 1 273 ? -16.801 -10.216 -10.512 1.00 92.38 273 GLY A C 1
ATOM 2195 O O . GLY A 1 273 ? -15.966 -10.856 -9.874 1.00 92.38 273 GLY A O 1
ATOM 2196 N N . PHE A 1 274 ? -18.007 -9.918 -10.034 1.00 91.81 274 PHE A N 1
ATOM 2197 C CA . PHE A 1 274 ? -18.457 -10.282 -8.695 1.00 91.81 274 PHE A CA 1
ATOM 2198 C C . PHE A 1 274 ? -19.769 -11.065 -8.758 1.00 91.81 274 PHE A C 1
ATOM 2200 O O . PHE A 1 274 ? -20.684 -10.696 -9.499 1.00 91.81 274 PHE A O 1
ATOM 2207 N N . ALA A 1 275 ? -19.879 -12.119 -7.949 1.00 89.06 275 ALA A N 1
ATOM 2208 C CA . ALA A 1 275 ? -21.084 -12.943 -7.819 1.00 89.06 275 ALA A CA 1
ATOM 2209 C C . ALA A 1 275 ? -21.376 -13.276 -6.347 1.00 89.06 275 ALA A C 1
ATOM 2211 O O . ALA A 1 275 ? -20.519 -13.088 -5.480 1.00 89.06 275 ALA A O 1
ATOM 2212 N N . GLN A 1 276 ? -22.605 -13.698 -6.032 1.00 83.25 276 GLN A N 1
ATOM 2213 C CA . GLN A 1 276 ? -22.915 -14.154 -4.675 1.00 83.25 276 GLN A CA 1
ATOM 2214 C C . GLN A 1 276 ? -22.189 -15.474 -4.434 1.00 83.25 276 GLN A C 1
ATOM 2216 O O . GLN A 1 276 ? -22.147 -16.341 -5.308 1.00 83.25 276 GLN A O 1
ATOM 2221 N N . SER A 1 277 ? -21.594 -15.637 -3.252 1.00 65.19 277 SER A N 1
ATOM 2222 C CA . SER A 1 277 ? -20.961 -16.909 -2.926 1.00 65.19 277 SER A CA 1
ATOM 2223 C C . SER A 1 277 ? -22.036 -18.002 -2.913 1.00 65.19 277 SER A C 1
ATOM 2225 O O . SER A 1 277 ? -23.008 -17.888 -2.169 1.00 65.19 277 SER A O 1
ATOM 2227 N N . LYS A 1 278 ? -21.828 -19.053 -3.727 1.00 57.16 278 LYS A N 1
ATOM 2228 C CA . LYS A 1 278 ? -22.691 -20.235 -3.987 1.00 57.16 278 LYS A CA 1
ATOM 2229 C C . LYS A 1 278 ? -23.540 -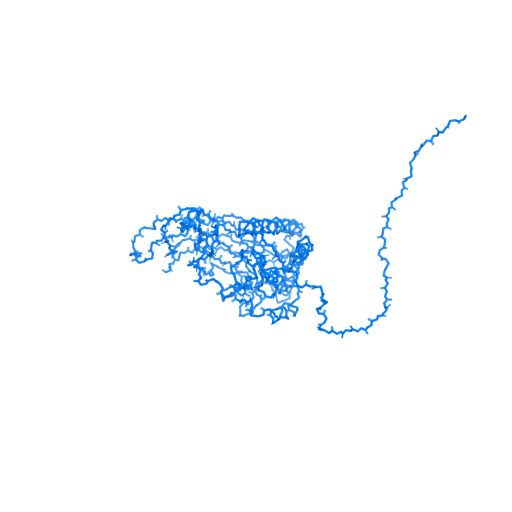20.214 -5.265 1.00 57.16 278 LYS A C 1
ATOM 2231 O O . LYS A 1 278 ? -24.104 -21.261 -5.579 1.00 57.16 278 LYS A O 1
ATOM 2236 N N . ASP A 1 279 ? -23.584 -19.121 -6.025 1.00 52.69 279 ASP A N 1
ATOM 2237 C CA . ASP A 1 279 ? -24.269 -19.132 -7.322 1.00 52.69 279 ASP A CA 1
ATOM 2238 C C . ASP A 1 279 ? -23.369 -19.693 -8.432 1.00 52.69 279 ASP A C 1
ATOM 2240 O O . ASP A 1 279 ? -22.155 -19.494 -8.461 1.00 52.69 279 ASP A O 1
ATOM 2244 N N . ASN A 1 280 ? -23.997 -20.465 -9.316 1.00 48.75 280 ASN A N 1
ATOM 2245 C CA . ASN A 1 280 ? -23.401 -21.228 -10.406 1.00 48.75 280 ASN A CA 1
ATOM 2246 C C . ASN A 1 280 ? -22.365 -20.382 -11.193 1.00 48.75 280 ASN A C 1
ATOM 2248 O O . ASN A 1 280 ? -22.744 -19.340 -11.728 1.00 48.75 280 ASN A O 1
ATOM 2252 N N . PRO A 1 281 ? -21.095 -20.814 -11.355 1.00 49.38 281 PRO A N 1
ATOM 2253 C CA . PRO A 1 281 ? -20.022 -20.039 -12.007 1.00 49.38 281 PRO A CA 1
ATOM 2254 C C . PRO A 1 281 ? -20.208 -19.837 -13.529 1.00 49.38 281 PRO A C 1
ATOM 2256 O O . PRO A 1 281 ? -19.248 -19.527 -14.234 1.00 49.38 281 PRO A O 1
ATOM 2259 N N . PHE A 1 282 ? -21.424 -20.060 -14.037 1.00 46.47 282 PHE A N 1
ATOM 2260 C CA . PHE A 1 282 ? -21.835 -19.940 -15.435 1.00 46.47 282 PHE A CA 1
ATOM 2261 C C . PHE A 1 282 ? -22.848 -18.807 -15.678 1.00 46.47 282 PHE A C 1
ATOM 2263 O O . PHE A 1 282 ? -23.291 -18.652 -16.813 1.00 46.47 282 PHE A O 1
ATOM 2270 N N . SER A 1 283 ? -23.241 -18.028 -14.662 1.00 51.59 283 SER A N 1
ATOM 2271 C CA . SER A 1 283 ? -24.023 -16.805 -14.892 1.00 51.59 283 SER A CA 1
ATOM 2272 C C . SER A 1 283 ? -23.107 -15.618 -15.192 1.00 51.59 283 SER A C 1
ATOM 2274 O O . SER A 1 283 ? -22.014 -15.520 -14.630 1.00 51.59 283 SER A O 1
ATOM 2276 N N . ASP A 1 284 ? -23.583 -14.685 -16.020 1.00 66.88 284 ASP A N 1
ATOM 2277 C CA . ASP A 1 284 ? -23.002 -13.346 -16.135 1.00 66.88 284 ASP A CA 1
ATOM 2278 C C . ASP A 1 284 ? -22.729 -12.769 -14.737 1.00 66.88 284 ASP A C 1
ATOM 2280 O O . ASP A 1 284 ? -23.502 -12.996 -13.798 1.00 66.88 284 ASP A O 1
ATOM 2284 N N . TYR A 1 285 ? -21.615 -12.047 -14.576 1.00 80.12 285 TYR A N 1
ATOM 2285 C CA . TYR A 1 285 ? -21.290 -11.399 -13.305 1.00 80.12 285 TYR A CA 1
ATOM 2286 C C . TYR A 1 285 ? -22.500 -10.606 -12.801 1.00 80.12 285 TYR A C 1
ATOM 2288 O O . TYR A 1 285 ? -23.084 -9.832 -13.560 1.00 80.12 285 TYR A O 1
ATOM 2296 N N . ALA A 1 286 ? -22.838 -10.721 -11.512 1.00 86.44 286 ALA A N 1
ATOM 2297 C CA . ALA A 1 286 ? -23.922 -9.920 -10.940 1.00 86.44 286 ALA A CA 1
ATOM 2298 C C . ALA A 1 286 ? -23.645 -8.416 -11.115 1.00 86.44 286 ALA A C 1
ATOM 2300 O O . ALA A 1 286 ? -24.562 -7.603 -11.230 1.00 86.44 286 ALA A O 1
ATOM 2301 N N . PHE A 1 287 ? -22.363 -8.048 -11.108 1.00 90.44 287 PHE A N 1
ATOM 2302 C CA . PHE A 1 287 ? -21.829 -6.768 -11.556 1.00 90.44 287 PHE A CA 1
ATOM 2303 C C . PHE A 1 287 ? -20.306 -6.876 -11.714 1.00 90.44 287 PHE A C 1
ATOM 2305 O O . PHE A 1 287 ? -19.686 -7.858 -11.307 1.00 90.44 287 PHE A O 1
ATOM 2312 N N . SER A 1 288 ? -19.687 -5.832 -12.259 1.00 92.88 288 SER A N 1
ATOM 2313 C CA . SER A 1 288 ? -18.234 -5.746 -12.412 1.00 92.88 288 SER A CA 1
ATOM 2314 C C . SER A 1 288 ? -17.689 -4.391 -11.978 1.00 92.88 288 SER A C 1
ATOM 2316 O O . SER A 1 288 ? -18.385 -3.386 -12.119 1.00 92.88 288 SER A O 1
ATOM 2318 N N . TYR A 1 289 ? -16.435 -4.361 -11.525 1.00 94.94 289 TYR A N 1
ATOM 2319 C CA . TYR A 1 289 ? -15.689 -3.133 -11.238 1.00 94.94 289 TYR A CA 1
ATOM 2320 C C . TYR A 1 289 ? -14.494 -3.000 -12.187 1.00 94.94 289 TYR A C 1
ATOM 2322 O O . TYR A 1 289 ? -13.780 -3.986 -12.380 1.00 94.94 289 TYR A O 1
ATOM 2330 N N . PRO A 1 290 ? -14.278 -1.821 -12.797 1.00 96.38 290 PRO A N 1
ATOM 2331 C CA . PRO A 1 290 ? -13.165 -1.600 -13.705 1.00 96.38 290 PRO A CA 1
ATOM 2332 C C . PRO A 1 290 ? -11.846 -1.450 -12.948 1.00 96.38 290 PRO A C 1
ATOM 2334 O O . PRO A 1 290 ? -11.780 -0.762 -11.930 1.00 96.38 290 PRO A O 1
ATOM 2337 N N . PHE A 1 291 ? -10.773 -2.000 -13.513 1.00 97.31 291 PHE A N 1
ATOM 2338 C CA . PHE A 1 291 ? -9.432 -1.525 -13.179 1.00 97.31 291 PHE A CA 1
ATOM 2339 C C . PHE A 1 291 ? -9.244 -0.128 -13.788 1.00 97.31 291 PHE A C 1
ATOM 2341 O O . PHE A 1 291 ? -9.735 0.135 -14.884 1.00 97.31 291 PHE A O 1
ATOM 2348 N N . ILE A 1 292 ? -8.554 0.772 -13.085 1.00 97.31 292 ILE A N 1
ATOM 2349 C CA . ILE A 1 292 ? -8.362 2.158 -13.537 1.00 97.31 292 ILE A CA 1
ATOM 2350 C C . ILE A 1 292 ? -6.886 2.459 -13.781 1.00 97.31 292 ILE A C 1
ATOM 2352 O O . ILE A 1 292 ? -6.007 1.921 -13.105 1.00 97.31 292 ILE A O 1
ATOM 2356 N N . SER A 1 293 ? -6.637 3.354 -14.732 1.00 97.75 293 SER A N 1
ATOM 2357 C CA . SER A 1 293 ? -5.321 3.947 -14.955 1.00 97.75 293 SER A CA 1
ATOM 2358 C C . SER A 1 293 ? -4.949 4.912 -13.828 1.00 97.75 293 SER A C 1
ATOM 2360 O O . SER A 1 293 ? -5.817 5.492 -13.172 1.00 97.75 293 SER A O 1
ATOM 2362 N N . GLY A 1 294 ? -3.653 5.118 -13.617 1.00 95.62 294 GLY A N 1
ATOM 2363 C CA . GLY A 1 294 ? -3.142 6.046 -12.611 1.00 95.62 294 GLY A CA 1
ATOM 2364 C C . GLY A 1 294 ? -1.627 5.973 -12.463 1.00 95.62 294 GLY A C 1
ATOM 2365 O O . GLY A 1 294 ? -0.954 5.276 -13.216 1.00 95.62 294 GLY A O 1
ATOM 2366 N N . THR A 1 295 ? -1.092 6.670 -11.464 1.00 93.12 295 THR A N 1
ATOM 2367 C CA . THR A 1 295 ? 0.344 6.680 -11.153 1.00 93.12 295 THR A CA 1
ATOM 2368 C C . THR A 1 295 ? 0.542 6.482 -9.657 1.00 93.12 295 THR A C 1
ATOM 2370 O O . THR A 1 295 ? -0.176 7.071 -8.850 1.00 93.12 295 THR A O 1
ATOM 2373 N N . GLY A 1 296 ? 1.523 5.668 -9.274 1.00 93.25 296 GLY A N 1
ATOM 2374 C CA . GLY A 1 296 ? 1.863 5.411 -7.878 1.00 93.25 296 GLY A CA 1
ATOM 2375 C C . GLY A 1 296 ? 2.486 4.042 -7.673 1.00 93.25 296 GLY A C 1
ATOM 2376 O O . GLY A 1 296 ? 2.966 3.419 -8.607 1.00 93.25 296 GLY A O 1
ATOM 2377 N N . VAL A 1 297 ? 2.492 3.569 -6.432 1.00 90.88 297 VAL A N 1
ATOM 2378 C CA . VAL A 1 297 ? 2.866 2.175 -6.113 1.00 90.88 297 VAL A CA 1
ATOM 2379 C C . VAL A 1 297 ? 1.648 1.247 -6.084 1.00 90.88 297 VAL A C 1
ATOM 2381 O O . VAL A 1 297 ? 1.778 0.029 -6.194 1.00 90.88 297 VAL A O 1
ATOM 2384 N N . SER A 1 298 ? 0.463 1.845 -5.932 1.00 93.56 298 SER A N 1
ATOM 2385 C CA . SER A 1 298 ? -0.841 1.206 -6.007 1.00 93.56 298 SER A CA 1
ATOM 2386 C C . SER A 1 298 ? -1.842 2.164 -6.651 1.00 93.56 298 SER A C 1
ATOM 2388 O O . SER A 1 298 ? -1.781 3.373 -6.407 1.00 93.56 298 SER A O 1
ATOM 2390 N N . VAL A 1 299 ? -2.774 1.624 -7.432 1.00 94.31 299 VAL A N 1
ATOM 2391 C CA . VAL A 1 299 ? -3.952 2.330 -7.938 1.00 94.31 299 VAL A CA 1
ATOM 2392 C C . VAL A 1 299 ? -5.179 1.487 -7.614 1.00 94.31 299 VAL A C 1
ATOM 2394 O O . VAL A 1 299 ? -5.294 0.351 -8.073 1.00 94.31 299 VAL A O 1
ATOM 2397 N N . ARG A 1 300 ? -6.101 2.040 -6.821 1.00 93.56 300 ARG A N 1
ATOM 2398 C CA . ARG A 1 300 ? -7.310 1.349 -6.358 1.00 93.56 300 ARG A CA 1
ATOM 2399 C C . ARG A 1 300 ? -8.559 2.088 -6.826 1.00 93.56 300 ARG A C 1
ATOM 2401 O O . ARG A 1 300 ? -8.738 3.262 -6.507 1.00 93.56 300 ARG A O 1
ATOM 2408 N N . TYR A 1 301 ? -9.448 1.383 -7.519 1.00 94.31 301 TYR A N 1
ATOM 2409 C CA . TYR A 1 301 ? -10.813 1.837 -7.773 1.00 94.31 301 TYR A CA 1
ATOM 2410 C C . TYR A 1 301 ? -11.748 1.230 -6.736 1.00 94.31 301 TYR A C 1
ATOM 2412 O O . TYR A 1 301 ? -11.647 0.046 -6.422 1.00 94.31 301 TYR A O 1
ATOM 2420 N N . ARG A 1 302 ? -12.661 2.041 -6.200 1.00 91.38 302 ARG A N 1
ATOM 2421 C CA . ARG A 1 302 ? -13.634 1.621 -5.189 1.00 91.38 302 ARG A CA 1
ATOM 2422 C C . ARG A 1 302 ? -15.006 2.158 -5.527 1.00 91.38 302 ARG A C 1
ATOM 2424 O O . ARG A 1 302 ? -15.131 3.304 -5.952 1.00 91.38 302 ARG A O 1
ATOM 2431 N N . GLY A 1 303 ? -16.041 1.385 -5.234 1.00 87.25 303 GLY A N 1
ATOM 2432 C CA . GLY A 1 303 ? -17.394 1.918 -5.263 1.00 87.25 303 GLY A CA 1
ATOM 2433 C C . GLY A 1 303 ? -18.468 0.916 -4.880 1.00 87.25 303 GLY A C 1
ATOM 2434 O O . GLY A 1 303 ? -18.202 -0.173 -4.377 1.00 87.25 303 GLY A O 1
ATOM 2435 N N . GLY A 1 304 ? -19.708 1.299 -5.181 1.00 80.94 304 GLY A N 1
ATOM 2436 C CA . GLY A 1 304 ? -20.905 0.558 -4.785 1.00 80.94 304 GLY A CA 1
ATOM 2437 C C . GLY A 1 304 ? -21.320 0.829 -3.350 1.00 80.94 304 GLY A C 1
ATOM 2438 O O . GLY A 1 304 ? -20.595 1.470 -2.604 1.00 80.94 304 GLY A O 1
ATOM 2439 N N . ASN A 1 305 ? -22.510 0.344 -3.011 1.00 84.75 305 ASN A N 1
ATOM 2440 C CA . ASN A 1 305 ? -23.078 0.270 -1.667 1.00 84.75 305 ASN A CA 1
ATOM 2441 C C . ASN A 1 305 ? -24.135 -0.843 -1.718 1.00 84.75 305 ASN A C 1
ATOM 2443 O O . ASN A 1 305 ? -25.291 -0.588 -2.054 1.00 84.75 305 ASN A O 1
ATOM 2447 N N . LYS A 1 306 ? -23.729 -2.101 -1.515 1.00 84.19 306 LYS A N 1
ATOM 2448 C CA . LYS A 1 306 ? -24.648 -3.253 -1.585 1.00 84.19 306 LYS A CA 1
ATOM 2449 C C . LYS A 1 306 ? -24.791 -3.878 -0.206 1.00 84.19 306 LYS A C 1
ATOM 2451 O O . LYS A 1 306 ? -23.791 -4.099 0.457 1.00 84.19 306 LYS A O 1
ATOM 2456 N N . ASN A 1 307 ? -26.011 -4.214 0.200 1.00 85.25 307 ASN A N 1
ATOM 2457 C CA . ASN A 1 307 ? -26.256 -4.920 1.468 1.00 85.25 307 ASN A CA 1
ATOM 2458 C C . ASN A 1 307 ? -26.028 -6.434 1.343 1.00 85.25 307 ASN A C 1
ATOM 2460 O O . ASN A 1 307 ? -25.848 -7.129 2.337 1.00 85.25 307 ASN A O 1
ATOM 2464 N N . THR A 1 308 ? -26.009 -6.945 0.112 1.00 85.06 308 THR A N 1
ATOM 2465 C CA . THR A 1 308 ? -25.650 -8.332 -0.179 1.00 85.06 308 THR A CA 1
ATOM 2466 C C . THR A 1 308 ? -24.153 -8.446 -0.420 1.00 85.06 308 THR A C 1
ATOM 2468 O O . THR A 1 308 ? -23.545 -7.595 -1.078 1.00 85.06 308 THR A O 1
ATOM 2471 N N . ALA A 1 309 ? -23.577 -9.512 0.120 1.00 87.94 309 ALA A N 1
ATOM 2472 C CA . ALA A 1 309 ? -22.161 -9.805 0.058 1.00 87.94 309 ALA A CA 1
ATOM 2473 C C . ALA A 1 309 ? -21.847 -10.596 -1.223 1.00 87.94 309 ALA A C 1
ATOM 2475 O O . ALA A 1 309 ? -22.336 -11.709 -1.400 1.00 87.94 309 ALA A O 1
ATOM 2476 N N . TYR A 1 310 ? -21.017 -10.033 -2.095 1.00 89.12 310 TYR A N 1
ATOM 2477 C CA . TYR A 1 310 ? -20.515 -10.687 -3.304 1.00 89.12 310 TYR A CA 1
ATOM 2478 C C . TYR A 1 310 ? -19.019 -10.972 -3.149 1.00 89.12 310 TYR A C 1
ATOM 2480 O O . TYR A 1 310 ? -18.363 -10.387 -2.283 1.00 89.12 310 TYR A O 1
ATOM 2488 N N . VAL A 1 311 ? -18.482 -11.883 -3.948 1.00 90.44 311 VAL A N 1
ATOM 2489 C CA . VAL A 1 311 ? -17.060 -12.245 -3.970 1.00 90.44 311 VAL A CA 1
ATOM 2490 C C . VAL A 1 311 ? -16.519 -12.112 -5.393 1.00 90.44 311 VAL A C 1
ATOM 2492 O O . VAL A 1 311 ? -17.306 -12.258 -6.336 1.00 90.44 311 VAL A O 1
ATOM 2495 N N . PRO A 1 312 ? -15.221 -11.807 -5.571 1.00 90.62 312 PRO A N 1
ATOM 2496 C CA . PRO A 1 312 ? -14.583 -11.912 -6.879 1.00 90.62 312 PRO A CA 1
ATOM 2497 C C . PRO A 1 312 ? -14.705 -13.347 -7.404 1.00 90.62 312 PRO A C 1
ATOM 2499 O O . PRO A 1 312 ? -14.535 -14.288 -6.634 1.00 90.62 312 PRO A O 1
ATOM 2502 N N . VAL A 1 313 ? -15.019 -13.509 -8.690 1.00 90.00 313 VAL A N 1
ATOM 2503 C CA . VAL A 1 313 ? -15.146 -14.837 -9.340 1.00 90.00 313 VAL A CA 1
ATOM 2504 C C . VAL A 1 313 ? -14.326 -14.974 -10.626 1.00 90.00 313 VAL A C 1
ATOM 2506 O O . VAL A 1 313 ? -14.336 -16.014 -11.281 1.00 90.00 313 VAL A O 1
ATOM 2509 N N . GLY A 1 314 ? -13.637 -13.908 -11.022 1.00 90.12 314 GLY A N 1
ATOM 2510 C CA . GLY A 1 314 ? -12.849 -13.850 -12.244 1.00 90.12 314 GLY A CA 1
ATOM 2511 C C . GLY A 1 314 ? -12.905 -12.476 -12.892 1.00 90.12 314 GLY A C 1
ATOM 2512 O O . GLY A 1 314 ? -13.518 -11.540 -12.373 1.00 90.12 314 GLY A O 1
ATOM 2513 N N . GLY A 1 315 ? -12.261 -12.341 -14.041 1.00 92.62 315 GLY A N 1
ATOM 2514 C CA . GLY A 1 315 ? -12.186 -11.070 -14.737 1.00 92.62 315 GLY A CA 1
ATOM 2515 C C . GLY A 1 315 ? -11.223 -11.088 -15.907 1.00 92.62 315 GLY A C 1
ATOM 2516 O O . GLY A 1 315 ? -10.715 -12.127 -16.327 1.00 92.62 315 GLY A O 1
ATOM 2517 N N . ASN A 1 316 ? -10.979 -9.897 -16.435 1.00 95.19 316 ASN A N 1
ATOM 2518 C CA . ASN A 1 316 ? -9.990 -9.669 -17.471 1.00 95.19 316 ASN A CA 1
ATOM 2519 C C . ASN A 1 316 ? -9.208 -8.388 -17.177 1.00 95.19 316 ASN A C 1
ATOM 2521 O O . ASN A 1 316 ? -9.774 -7.387 -16.734 1.00 95.19 316 ASN A O 1
ATOM 2525 N N . LEU A 1 317 ? -7.910 -8.411 -17.452 1.00 97.12 317 LEU A N 1
ATOM 2526 C CA . LEU A 1 317 ? -7.002 -7.291 -17.266 1.00 97.12 317 LEU A CA 1
ATOM 2527 C C . LEU A 1 317 ? -6.128 -7.143 -18.509 1.00 97.12 317 LEU A C 1
ATOM 2529 O O . LEU A 1 317 ? -5.247 -7.961 -18.758 1.00 97.12 317 LEU A O 1
ATOM 2533 N N . LYS A 1 318 ? -6.366 -6.068 -19.259 1.00 97.88 318 LYS A N 1
ATOM 2534 C CA . LYS A 1 318 ? -5.484 -5.591 -20.321 1.00 97.88 318 LYS A CA 1
ATOM 2535 C C . LYS A 1 318 ? -4.845 -4.295 -19.856 1.00 97.88 318 LYS A C 1
ATOM 2537 O O . LYS A 1 318 ? -5.527 -3.278 -19.721 1.00 97.88 318 LYS A O 1
ATOM 2542 N N . ALA A 1 319 ? -3.558 -4.340 -19.542 1.00 97.69 319 ALA A N 1
ATOM 2543 C CA . ALA A 1 319 ? -2.866 -3.195 -18.971 1.00 97.69 319 ALA A CA 1
ATOM 2544 C C . ALA A 1 319 ? -1.377 -3.187 -19.310 1.00 97.69 319 ALA A C 1
ATOM 2546 O O . ALA A 1 319 ? -0.741 -4.234 -19.442 1.00 97.69 319 ALA A O 1
ATOM 2547 N N . THR A 1 320 ? -0.825 -1.984 -19.372 1.00 98.06 320 THR A N 1
ATOM 2548 C CA . THR A 1 320 ? 0.606 -1.728 -19.470 1.00 98.06 320 THR A CA 1
ATOM 2549 C C . THR A 1 320 ? 1.072 -1.055 -18.186 1.00 98.06 320 THR A C 1
ATOM 2551 O O . THR A 1 320 ? 0.517 -0.040 -17.761 1.00 98.06 320 THR A O 1
ATOM 2554 N N . PHE A 1 321 ? 2.105 -1.618 -17.569 1.00 97.56 321 PHE A N 1
ATOM 2555 C CA . PHE A 1 321 ? 2.734 -1.098 -16.362 1.00 97.56 321 PHE A CA 1
ATOM 2556 C C . PHE A 1 321 ? 4.128 -0.615 -16.725 1.00 97.56 321 PHE A C 1
ATOM 2558 O O . PHE A 1 321 ? 4.956 -1.423 -17.149 1.00 97.56 321 PHE A O 1
ATOM 2565 N N . THR A 1 322 ? 4.418 0.667 -16.522 1.00 95.19 322 THR A N 1
ATOM 2566 C CA . THR A 1 322 ? 5.741 1.230 -16.822 1.00 95.19 322 THR A CA 1
ATOM 2567 C C . THR A 1 322 ? 6.369 1.879 -15.606 1.00 95.19 322 THR A C 1
ATOM 2569 O O . THR A 1 322 ? 5.689 2.452 -14.759 1.00 95.19 322 THR A O 1
ATOM 2572 N N . THR A 1 323 ? 7.690 1.802 -15.520 1.00 92.62 323 THR A N 1
ATOM 2573 C CA . THR A 1 323 ? 8.466 2.563 -14.544 1.00 92.62 323 THR A CA 1
ATOM 2574 C C . THR A 1 323 ? 9.804 2.970 -15.148 1.00 92.62 323 THR A C 1
ATOM 2576 O O . THR A 1 323 ? 10.372 2.253 -15.979 1.00 92.62 323 THR A O 1
ATOM 2579 N N . THR A 1 324 ? 10.306 4.127 -14.727 1.00 90.31 324 THR A N 1
ATOM 2580 C CA . THR A 1 324 ? 11.637 4.620 -15.082 1.00 90.31 324 THR A CA 1
ATOM 2581 C C . THR A 1 324 ? 12.384 4.907 -13.793 1.00 90.31 324 THR A C 1
ATOM 2583 O O . THR A 1 324 ? 12.015 5.816 -13.055 1.00 90.31 324 THR A O 1
ATOM 2586 N N . LEU A 1 325 ? 13.423 4.118 -13.518 1.00 88.62 325 LEU A N 1
ATOM 2587 C CA . LEU A 1 325 ? 14.211 4.214 -12.290 1.00 88.62 325 LEU A CA 1
ATOM 2588 C C . LEU A 1 325 ? 15.695 4.286 -12.627 1.00 88.62 325 LEU A C 1
ATOM 2590 O O . LEU A 1 325 ? 16.249 3.392 -13.266 1.00 88.62 325 LEU A O 1
ATOM 2594 N N . GLY A 1 326 ? 16.355 5.354 -12.199 1.00 85.44 326 GLY A N 1
ATOM 2595 C CA . GLY A 1 326 ? 17.773 5.589 -12.447 1.00 85.44 326 GLY A CA 1
ATOM 2596 C C . GLY A 1 326 ? 18.089 5.698 -13.938 1.00 85.44 326 GLY A C 1
ATOM 2597 O O . GLY A 1 326 ? 19.169 5.287 -14.357 1.00 85.44 326 GLY A O 1
ATOM 2598 N N . GLY A 1 327 ? 17.130 6.176 -14.739 1.00 84.25 327 GLY A N 1
ATOM 2599 C CA . GLY A 1 327 ? 17.218 6.220 -16.201 1.00 84.25 327 GLY A CA 1
ATOM 2600 C C . GLY A 1 327 ? 17.027 4.870 -16.904 1.00 84.25 327 GLY A C 1
ATOM 2601 O O . GLY A 1 327 ? 17.265 4.782 -18.109 1.00 84.25 327 GLY A O 1
ATOM 2602 N N . VAL A 1 328 ? 16.608 3.822 -16.182 1.00 86.00 328 VAL A N 1
ATOM 2603 C CA . VAL A 1 328 ? 16.279 2.501 -16.739 1.00 86.00 328 VAL A CA 1
ATOM 2604 C C . VAL A 1 328 ? 14.767 2.364 -16.876 1.00 86.00 328 VAL A C 1
ATOM 2606 O O . VAL A 1 328 ? 14.048 2.396 -15.880 1.00 86.00 328 VAL A O 1
ATOM 2609 N N . PHE A 1 329 ? 14.296 2.173 -18.107 1.00 89.31 329 PHE A N 1
ATOM 2610 C CA . PHE A 1 329 ? 12.890 1.903 -18.403 1.00 89.31 329 PHE A CA 1
ATOM 2611 C C . PHE A 1 329 ? 12.559 0.416 -18.244 1.00 89.31 329 PHE A C 1
ATOM 2613 O O . PHE A 1 329 ? 13.291 -0.452 -18.737 1.00 89.31 329 PHE A O 1
ATOM 2620 N N . LYS A 1 330 ? 11.433 0.130 -17.593 1.00 91.06 330 LYS A N 1
ATOM 2621 C CA . LYS A 1 330 ? 10.841 -1.202 -17.456 1.00 91.06 330 LYS A CA 1
ATOM 2622 C C . LYS A 1 330 ? 9.373 -1.136 -17.851 1.00 91.06 330 LYS A C 1
ATOM 2624 O O . LYS A 1 330 ? 8.666 -0.200 -17.487 1.00 91.06 330 LYS A O 1
ATOM 2629 N N . GLU A 1 331 ? 8.925 -2.169 -18.552 1.00 94.25 331 GLU A N 1
ATOM 2630 C CA . GLU A 1 331 ? 7.550 -2.300 -19.020 1.00 94.25 331 GLU A CA 1
ATOM 2631 C C . GLU A 1 331 ? 7.069 -3.740 -18.851 1.00 94.25 331 GLU A C 1
ATOM 2633 O O . GLU A 1 331 ? 7.827 -4.689 -19.084 1.00 94.25 331 GLU A O 1
ATOM 2638 N N . ILE A 1 332 ? 5.811 -3.887 -18.446 1.00 96.06 332 ILE A N 1
ATOM 2639 C CA . ILE A 1 332 ? 5.063 -5.143 -18.453 1.00 96.06 332 ILE A CA 1
ATOM 2640 C C . ILE A 1 332 ? 3.774 -4.874 -19.225 1.00 96.06 332 ILE A C 1
ATOM 2642 O O . ILE A 1 332 ? 3.008 -3.994 -18.842 1.00 96.06 332 ILE A O 1
ATOM 2646 N N . ASN A 1 333 ? 3.528 -5.646 -20.279 1.00 97.06 333 ASN A N 1
ATOM 2647 C CA . ASN A 1 333 ? 2.243 -5.675 -20.970 1.00 97.06 333 ASN A CA 1
ATOM 2648 C C . ASN A 1 333 ? 1.505 -6.943 -20.549 1.00 97.06 333 ASN A C 1
ATOM 2650 O O . ASN A 1 333 ? 2.077 -8.032 -20.595 1.00 97.06 333 ASN A O 1
ATOM 2654 N N . VAL A 1 334 ? 0.257 -6.792 -20.127 1.00 96.31 334 VAL A N 1
ATOM 2655 C CA . VAL A 1 334 ? -0.589 -7.886 -19.651 1.00 96.31 334 VAL A CA 1
ATOM 2656 C C . VAL A 1 334 ? -1.855 -7.934 -20.493 1.00 96.31 334 VAL A C 1
ATOM 2658 O O . VAL A 1 334 ? -2.488 -6.906 -20.720 1.00 96.31 334 VAL A O 1
ATOM 2661 N N . ASP A 1 335 ? -2.223 -9.141 -20.914 1.00 96.25 335 ASP A N 1
ATOM 2662 C CA . ASP A 1 335 ? -3.541 -9.498 -21.439 1.00 96.25 335 ASP A CA 1
ATOM 2663 C C . ASP A 1 335 ? -3.968 -10.789 -20.731 1.00 96.25 335 ASP A C 1
ATOM 2665 O O . ASP A 1 335 ? -3.624 -11.896 -21.144 1.00 96.25 335 ASP A O 1
ATOM 2669 N N . LEU A 1 336 ? -4.599 -10.622 -19.571 1.00 93.62 336 LEU A N 1
ATOM 2670 C CA . LEU A 1 336 ? -4.940 -11.696 -18.645 1.00 93.62 336 LEU A CA 1
ATOM 2671 C C . LEU A 1 336 ? -6.455 -11.888 -18.606 1.00 93.62 336 LEU A C 1
ATOM 2673 O O . LEU A 1 336 ? -7.209 -10.926 -18.464 1.00 93.62 336 LEU A O 1
ATOM 2677 N N . VAL A 1 337 ? -6.890 -13.144 -18.640 1.00 91.44 337 VAL A N 1
ATOM 2678 C CA . VAL A 1 337 ? -8.235 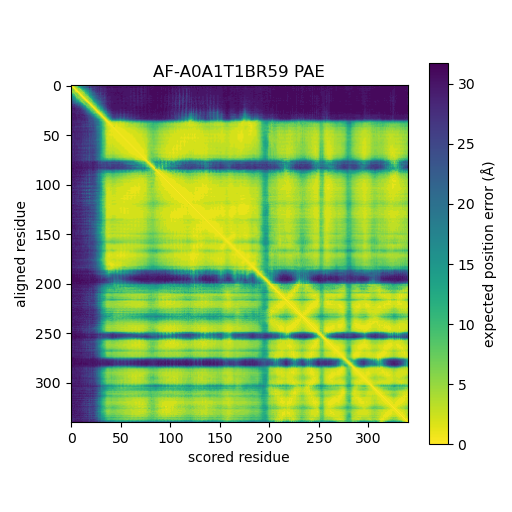-13.570 -18.240 1.00 91.44 337 VAL A CA 1
ATOM 2679 C C . VAL A 1 337 ? -8.057 -14.570 -17.108 1.00 91.44 337 VAL A C 1
ATOM 2681 O O . VAL A 1 337 ? -7.274 -15.507 -17.243 1.00 91.44 337 VAL A O 1
ATOM 2684 N N . TYR A 1 338 ? -8.749 -14.357 -15.995 1.00 86.31 338 TYR A N 1
ATOM 2685 C CA . TYR A 1 338 ? -8.587 -15.155 -14.780 1.00 86.31 338 TYR A CA 1
ATOM 2686 C C . TYR A 1 338 ? -9.942 -15.572 -14.209 1.00 86.31 338 TYR A C 1
ATOM 2688 O O . TYR A 1 338 ? -10.975 -14.954 -14.494 1.00 86.31 338 TYR A O 1
ATOM 2696 N N . LYS A 1 339 ? -9.928 -16.649 -13.421 1.00 84.12 339 LYS A N 1
ATOM 2697 C CA . LYS A 1 339 ? -11.093 -17.237 -12.761 1.00 84.12 339 LYS A CA 1
ATOM 2698 C C . LYS A 1 339 ? -10.687 -17.713 -11.371 1.00 84.12 339 LYS A C 1
ATOM 2700 O O . LYS A 1 339 ? -9.595 -18.254 -11.234 1.00 84.12 339 LYS A O 1
ATOM 2705 N N . GLU A 1 340 ? -11.588 -17.531 -10.410 1.00 78.12 340 GLU A N 1
ATOM 2706 C CA . GLU A 1 340 ? -11.374 -17.805 -8.981 1.00 78.12 340 GLU A CA 1
ATOM 2707 C C . GLU A 1 340 ? -12.254 -18.936 -8.445 1.00 78.12 340 GLU A C 1
ATOM 2709 O O . GLU A 1 340 ? -13.380 -19.115 -8.979 1.00 78.12 340 GLU A O 1
#

Mean predicted aligned error: 10.87 Å

Sequence (340 aa):
MKMKKIYFLAILCIVFTSCSKDDSSNDPNSITKEEIKLFNFPSEEKMEEKIDEIITLKSERKQIVLFNFNESEASKGFTLNSKKTNDLDVKKRDKAIKNSLKIYHTALLSSIYELRKELNFTSIQSIADEINSLNATDPNKAKLLTEIHQKLLIRDPLVGIIKTVFNERVANIINIEGEVIIEGKKVNYKENFSTSNQTQKYIGDEFIVGELAGFNDDYKAYYFAGREVHKNDLGVKFFKYYTELKTYMGSFPAMNVVECPSVFTVQDGSKAGFAQSKDNPFSDYAFSYPFISGTGVSVRYRGGNKNTAYVPVGGNLKATFTTTLGGVFKEINVDLVYKE

Nearest PDB structures (foldseek):
  2ux0-assembly1_A  TM=4.915E-01  e=1.009E+00  Homo sapiens
  8uso-assembly1_B  TM=4.879E-01  e=1.064E+00  Homo sapiens
  5ig3-assembly1_F  TM=3.667E-01  e=8.582E-01  Homo sapiens
  7rec-assembly1_G-2  TM=3.355E-01  e=1.009E+00  Homo sapiens

Radius of gyration: 23.94 Å; Cα contacts (8 Å, |Δi|>4): 603; chains: 1; bounding box: 62×89×53 Å